Protein AF-A0A0S8BCC3-F1 (afdb_monomer)

Structure (mmCIF, N/CA/C/O backbone):
data_AF-A0A0S8BCC3-F1
#
_entry.id   AF-A0A0S8BCC3-F1
#
loop_
_atom_site.group_PDB
_atom_site.id
_atom_site.type_symbol
_atom_site.label_atom_id
_atom_site.label_alt_id
_atom_site.label_comp_id
_atom_site.label_asym_id
_atom_site.label_entity_id
_atom_site.label_seq_id
_atom_site.pdbx_PDB_ins_code
_atom_site.Cartn_x
_atom_site.Cartn_y
_atom_site.Cartn_z
_atom_site.occupancy
_atom_site.B_iso_or_equiv
_atom_site.auth_seq_id
_atom_site.auth_comp_id
_atom_site.auth_asym_id
_atom_site.auth_atom_id
_atom_site.pdbx_PDB_model_num
ATOM 1 N N . MET A 1 1 ? -23.014 17.106 35.364 1.00 46.75 1 MET A N 1
ATOM 2 C CA . MET A 1 1 ? -23.305 16.605 34.004 1.00 46.75 1 MET A CA 1
ATOM 3 C C . MET A 1 1 ? -22.479 15.352 33.802 1.00 46.75 1 MET A C 1
ATOM 5 O O . MET A 1 1 ? -21.264 15.454 33.698 1.00 46.75 1 MET A O 1
ATOM 9 N N . LEU A 1 2 ? -23.107 14.181 33.882 1.00 65.19 2 LEU A N 1
ATOM 10 C CA . LEU A 1 2 ? -22.425 12.908 33.660 1.00 65.19 2 LEU A CA 1
ATOM 11 C C . LEU A 1 2 ? -22.325 12.711 32.146 1.00 65.19 2 LEU A C 1
ATOM 13 O O . LEU A 1 2 ? -23.328 12.473 31.484 1.00 65.19 2 LEU A O 1
ATOM 17 N N . ARG A 1 3 ? -21.131 12.917 31.587 1.00 87.75 3 ARG A N 1
ATOM 18 C CA . ARG A 1 3 ? -20.846 12.558 30.197 1.00 87.75 3 ARG A CA 1
ATOM 19 C C . ARG A 1 3 ? -20.612 11.049 30.156 1.00 87.75 3 ARG A C 1
ATOM 21 O O . ARG A 1 3 ? -19.696 10.575 30.820 1.00 87.75 3 ARG A O 1
ATOM 28 N N . HIS A 1 4 ? -21.414 10.334 29.376 1.00 93.88 4 HIS A N 1
ATOM 29 C CA . HIS A 1 4 ? -21.197 8.921 29.072 1.00 93.88 4 HIS A CA 1
ATOM 30 C C . HIS A 1 4 ? -20.112 8.749 28.004 1.00 93.88 4 HIS A C 1
ATOM 32 O O . HIS A 1 4 ? -19.836 9.672 27.229 1.00 93.88 4 HIS A O 1
ATOM 38 N N . CYS A 1 5 ? -19.508 7.562 27.956 1.00 93.38 5 CYS A N 1
ATOM 39 C CA . CYS A 1 5 ? -18.602 7.195 26.876 1.00 93.38 5 CYS A CA 1
ATOM 40 C C . CYS A 1 5 ? -19.345 7.175 25.535 1.00 93.38 5 CYS A C 1
ATOM 42 O O . CYS A 1 5 ? -20.484 6.720 25.427 1.00 93.38 5 CYS A O 1
ATOM 44 N N . THR A 1 6 ? -18.675 7.658 24.500 1.00 94.75 6 THR A N 1
ATOM 45 C CA . THR A 1 6 ? -19.117 7.511 23.114 1.00 94.75 6 THR A CA 1
ATOM 46 C C . THR A 1 6 ? -18.986 6.055 22.667 1.00 94.75 6 THR A C 1
ATOM 48 O O . THR A 1 6 ? -18.207 5.281 23.227 1.00 94.75 6 THR A O 1
ATOM 51 N N . ILE A 1 7 ? -19.716 5.673 21.616 1.00 92.88 7 ILE A N 1
ATOM 52 C CA . ILE A 1 7 ? -19.647 4.308 21.076 1.00 92.88 7 ILE A CA 1
ATOM 53 C C . ILE A 1 7 ? -18.224 3.946 20.618 1.00 92.88 7 ILE A C 1
ATOM 55 O O . ILE A 1 7 ? -17.778 2.826 20.845 1.00 92.88 7 ILE A O 1
ATOM 59 N N . SER A 1 8 ? -17.486 4.904 20.048 1.00 92.06 8 SER A N 1
ATOM 60 C CA . SER A 1 8 ? -16.102 4.714 19.606 1.00 92.06 8 SER A CA 1
ATOM 61 C C . SER A 1 8 ? -15.156 4.455 20.781 1.00 92.06 8 SER A C 1
ATOM 63 O O . SER A 1 8 ? -14.322 3.560 20.706 1.00 92.06 8 SER A O 1
ATOM 65 N N . GLU A 1 9 ? -15.323 5.171 21.900 1.00 91.88 9 GLU A N 1
ATOM 66 C CA . GLU A 1 9 ? -14.547 4.933 23.128 1.00 91.88 9 GLU A CA 1
ATOM 67 C C . GLU A 1 9 ? -14.826 3.536 23.717 1.00 91.88 9 GLU A C 1
ATOM 69 O O . GLU A 1 9 ? -13.899 2.865 24.175 1.00 91.88 9 GLU A O 1
ATOM 74 N N . LEU A 1 10 ? -16.081 3.069 23.672 1.00 94.94 10 LEU A N 1
ATOM 75 C CA . LEU A 1 10 ? -16.453 1.721 24.121 1.00 94.94 10 LEU A CA 1
ATOM 76 C C . LEU A 1 10 ? -15.921 0.621 23.189 1.00 94.94 10 LEU A C 1
ATOM 78 O O . LEU A 1 10 ? -15.475 -0.419 23.671 1.00 94.94 10 LEU A O 1
ATOM 82 N N . LEU A 1 11 ? -15.926 0.847 21.871 1.00 92.88 11 LEU A N 1
ATOM 83 C CA . LEU A 1 11 ? -15.336 -0.073 20.893 1.00 92.88 11 LEU A CA 1
ATOM 84 C C . LEU A 1 11 ? -13.817 -0.181 21.069 1.00 92.88 11 LEU A C 1
ATOM 86 O O . LEU A 1 11 ? -13.304 -1.293 21.158 1.00 92.88 11 LEU A O 1
ATOM 90 N N . ALA A 1 12 ? -13.116 0.945 21.233 1.00 89.06 12 ALA A N 1
ATOM 91 C CA . ALA A 1 12 ? -11.684 0.945 21.528 1.00 89.06 12 ALA A CA 1
ATOM 92 C C . ALA A 1 12 ? -11.381 0.166 22.819 1.00 89.06 12 ALA A C 1
ATOM 94 O O . ALA A 1 12 ? -10.448 -0.632 22.865 1.00 89.06 12 ALA A O 1
ATOM 95 N N . LEU A 1 13 ? -12.194 0.338 23.870 1.00 92.88 13 LEU A N 1
ATOM 96 C CA . LEU A 1 13 ? -12.038 -0.424 25.111 1.00 92.88 13 LEU A CA 1
ATOM 97 C C . LEU A 1 13 ? -12.269 -1.931 24.910 1.00 92.88 13 LEU A C 1
ATOM 99 O O . LEU A 1 13 ? -11.480 -2.723 25.425 1.00 92.88 13 LEU A O 1
ATOM 103 N N . ARG A 1 14 ? -13.290 -2.325 24.134 1.00 92.44 14 ARG A N 1
ATOM 104 C CA . ARG A 1 14 ? -13.570 -3.727 23.774 1.00 92.44 14 ARG A CA 1
ATOM 105 C C . ARG A 1 14 ? -12.388 -4.383 23.055 1.00 92.44 14 ARG A C 1
ATOM 107 O O . ARG A 1 14 ? -12.089 -5.546 23.323 1.00 92.44 14 ARG A O 1
ATOM 114 N N . ASP A 1 15 ? -11.739 -3.629 22.171 1.00 90.00 15 ASP A N 1
ATOM 115 C CA . ASP A 1 15 ? -10.650 -4.095 21.307 1.00 90.00 15 ASP A CA 1
ATOM 116 C C . ASP A 1 15 ? -9.265 -4.008 21.987 1.00 90.00 15 ASP A C 1
ATOM 118 O O . ASP A 1 15 ? -8.255 -4.386 21.402 1.00 90.00 15 ASP A O 1
ATOM 122 N N . GLY A 1 16 ? -9.213 -3.584 23.258 1.00 89.19 16 GLY A N 1
ATOM 123 C CA . GLY A 1 16 ? -7.986 -3.511 24.062 1.00 89.19 16 GLY A CA 1
ATOM 124 C C . GLY A 1 16 ? -7.197 -2.204 23.917 1.00 89.19 16 GLY A C 1
ATOM 125 O O . GLY A 1 16 ? -6.158 -2.045 24.554 1.00 89.19 16 GLY A O 1
ATOM 126 N N . GLU A 1 17 ? -7.708 -1.250 23.144 1.00 90.62 17 GLU A N 1
ATOM 127 C CA . GLU A 1 17 ? -7.078 0.039 22.820 1.00 90.62 17 GLU A CA 1
ATOM 128 C C . GLU A 1 17 ? -7.635 1.212 23.655 1.00 90.62 17 GLU A C 1
ATOM 130 O O . GLU A 1 17 ? -7.193 2.353 23.535 1.00 90.62 17 GLU A O 1
ATOM 135 N N . GLY A 1 18 ? -8.621 0.954 24.519 1.00 86.50 18 GLY A N 1
ATOM 136 C CA . GLY A 1 18 ? -9.293 1.986 25.308 1.00 86.50 18 GLY A CA 1
ATOM 137 C C . GLY A 1 18 ? -8.397 2.648 26.360 1.00 86.50 18 GLY A C 1
ATOM 138 O O . GLY A 1 18 ? -7.608 1.993 27.049 1.00 86.50 18 GLY A O 1
ATOM 139 N N . SER A 1 19 ? -8.579 3.960 26.536 1.00 91.38 19 SER A N 1
ATOM 140 C CA . SER A 1 19 ? -7.830 4.752 27.517 1.00 91.38 19 SER A CA 1
ATOM 141 C C . SER A 1 19 ? -8.107 4.317 28.966 1.00 91.38 19 SER A C 1
ATOM 143 O O . SER A 1 19 ? -9.188 3.820 29.296 1.00 91.38 19 SER A O 1
ATOM 145 N N . ALA A 1 20 ? -7.153 4.568 29.870 1.00 92.69 20 ALA A N 1
ATOM 146 C CA . ALA A 1 20 ? -7.331 4.294 31.300 1.00 92.69 20 ALA A CA 1
ATOM 147 C C . ALA A 1 20 ? -8.510 5.077 31.912 1.00 92.69 20 ALA A C 1
ATOM 149 O O . ALA A 1 20 ? -9.211 4.552 32.774 1.00 92.69 20 ALA A O 1
ATOM 150 N N . ALA A 1 21 ? -8.764 6.300 31.433 1.00 91.00 21 ALA A N 1
ATOM 151 C CA . ALA A 1 21 ? -9.889 7.120 31.877 1.00 91.00 21 ALA A CA 1
ATOM 152 C C . ALA A 1 21 ? -11.240 6.530 31.440 1.00 91.00 21 ALA A C 1
ATOM 154 O O . ALA A 1 21 ? -12.176 6.483 32.236 1.00 91.00 21 ALA A O 1
ATOM 155 N N . THR A 1 22 ? -11.327 6.024 30.205 1.00 93.38 22 THR A N 1
ATOM 156 C CA . THR A 1 22 ? -12.516 5.320 29.696 1.00 93.38 22 THR A CA 1
ATOM 157 C C . THR A 1 22 ? -12.799 4.074 30.531 1.00 93.38 22 THR A C 1
ATOM 159 O O . THR A 1 22 ? -13.936 3.861 30.940 1.00 93.38 22 THR A O 1
ATOM 162 N N . ARG A 1 23 ? -11.762 3.286 30.844 1.00 95.00 23 ARG A N 1
ATOM 163 C CA . ARG A 1 23 ? -11.886 2.088 31.686 1.00 95.00 23 ARG A CA 1
ATOM 164 C C . ARG A 1 23 ? -12.402 2.429 33.086 1.00 95.00 23 ARG A C 1
ATOM 166 O O . ARG A 1 23 ? -13.419 1.892 33.501 1.00 95.00 23 ARG A O 1
ATOM 173 N N . ALA A 1 24 ? -11.775 3.403 33.748 1.00 94.69 24 ALA A N 1
ATOM 174 C CA . ALA A 1 24 ? -12.190 3.852 35.075 1.00 94.69 24 ALA A CA 1
ATOM 175 C C . ALA A 1 24 ? -13.628 4.401 35.100 1.00 94.69 24 ALA A C 1
ATOM 177 O O . ALA A 1 24 ? -14.339 4.215 36.084 1.00 94.69 24 ALA A O 1
ATOM 178 N N . HIS A 1 25 ? -14.070 5.068 34.027 1.00 95.38 25 HIS A N 1
ATOM 179 C CA . HIS A 1 25 ? -15.452 5.529 33.911 1.00 95.38 25 HIS A CA 1
ATOM 180 C C . HIS A 1 25 ? -16.436 4.365 33.768 1.00 95.38 25 HIS A C 1
ATOM 182 O O . HIS A 1 25 ? -17.459 4.353 34.447 1.00 95.38 25 HIS A O 1
ATOM 188 N N . VAL A 1 26 ? -16.137 3.387 32.906 1.00 95.88 26 VAL A N 1
ATOM 189 C CA . VAL A 1 26 ? -16.981 2.195 32.716 1.00 95.88 26 VAL A CA 1
ATOM 190 C C . VAL A 1 26 ? -17.131 1.415 34.023 1.00 95.88 26 VAL A C 1
ATOM 192 O O . VAL A 1 26 ? -18.244 1.013 34.350 1.00 95.88 26 VAL A O 1
ATOM 195 N N . ASP A 1 27 ? -16.064 1.306 34.818 1.00 95.44 27 ASP A N 1
ATOM 196 C CA . ASP A 1 27 ? -16.099 0.650 36.133 1.00 95.44 27 ASP A CA 1
ATOM 197 C C . ASP A 1 27 ? -17.026 1.361 37.141 1.00 95.44 27 ASP A C 1
ATOM 199 O O . ASP A 1 27 ? -17.493 0.752 38.103 1.00 95.44 27 ASP A O 1
ATOM 203 N N . GLN A 1 28 ? -17.309 2.652 36.932 1.00 95.44 28 GLN A N 1
ATOM 204 C CA . GLN A 1 28 ? -18.116 3.491 37.828 1.00 95.44 28 GLN A CA 1
ATOM 205 C C . GLN A 1 28 ? -19.510 3.826 37.267 1.00 95.44 28 GLN A C 1
ATOM 207 O O . GLN A 1 28 ? -20.368 4.308 38.008 1.00 95.44 28 GLN A O 1
ATOM 212 N N . CYS A 1 29 ? -19.760 3.591 35.975 1.00 96.62 29 CYS A N 1
ATOM 213 C CA . CYS A 1 29 ? -21.000 3.954 35.294 1.00 96.62 29 CYS A CA 1
ATOM 214 C C . CYS A 1 29 ? -21.737 2.715 34.769 1.00 96.62 29 CYS A C 1
ATOM 216 O O . CYS A 1 29 ? -21.373 2.142 33.741 1.00 96.62 29 CYS A O 1
ATOM 218 N N . ALA A 1 30 ? -22.847 2.363 35.426 1.00 96.06 30 ALA A N 1
ATOM 219 C CA . ALA A 1 30 ? -23.665 1.203 35.067 1.00 96.06 30 ALA A CA 1
ATOM 220 C C . ALA A 1 30 ? -24.199 1.245 33.622 1.00 96.06 30 ALA A C 1
ATOM 222 O O . ALA A 1 30 ? -24.289 0.208 32.969 1.00 96.06 30 ALA A O 1
ATOM 223 N N . GLU A 1 31 ? -24.521 2.430 33.094 1.00 95.75 31 GLU A N 1
ATOM 224 C CA . GLU A 1 31 ? -25.012 2.571 31.716 1.00 95.75 31 GLU A CA 1
ATOM 225 C C . GLU A 1 31 ? -23.925 2.273 30.678 1.00 95.75 31 GLU A C 1
ATOM 227 O O . GLU A 1 31 ? -24.176 1.553 29.710 1.00 95.75 31 GLU A O 1
ATOM 232 N N . CYS A 1 32 ? -22.704 2.773 30.896 1.00 96.50 32 CYS A N 1
ATOM 233 C CA . CYS A 1 32 ? -21.576 2.513 29.998 1.00 96.50 32 CYS A CA 1
ATOM 234 C C . CYS A 1 32 ? -21.121 1.050 30.079 1.00 96.50 32 CYS A C 1
ATOM 236 O O . CYS A 1 32 ? -20.827 0.451 29.046 1.00 96.50 32 CYS A O 1
ATOM 238 N N . ALA A 1 33 ? -21.131 0.454 31.276 1.00 96.50 33 ALA A N 1
ATOM 239 C CA . ALA A 1 33 ? -20.875 -0.973 31.457 1.00 96.50 33 ALA A CA 1
ATOM 240 C C . ALA A 1 33 ? -21.911 -1.840 30.723 1.00 96.50 33 ALA A C 1
ATOM 242 O O . ALA A 1 33 ? -21.544 -2.786 30.027 1.00 96.50 33 ALA A O 1
ATOM 243 N N . ALA A 1 34 ? -23.197 -1.485 30.806 1.00 97.31 34 ALA A N 1
ATOM 244 C CA . ALA A 1 34 ? -24.256 -2.198 30.098 1.00 97.31 34 ALA A CA 1
ATOM 245 C C . ALA A 1 34 ? -24.132 -2.077 28.569 1.00 97.31 34 ALA A C 1
ATOM 247 O O . ALA A 1 34 ? -24.394 -3.047 27.859 1.00 97.31 34 ALA A O 1
ATOM 248 N N . GLU A 1 35 ? -23.731 -0.915 28.042 1.00 97.50 35 GLU A N 1
ATOM 249 C CA . GLU A 1 35 ? -23.489 -0.759 26.602 1.00 97.50 35 GLU A CA 1
ATOM 250 C C . GLU A 1 35 ? -22.267 -1.564 26.137 1.00 97.50 35 GLU A C 1
ATOM 252 O O . GLU A 1 35 ? -22.336 -2.229 25.104 1.00 97.50 35 GLU A O 1
ATOM 257 N N . LEU A 1 36 ? -21.181 -1.584 26.917 1.00 97.19 36 LEU A N 1
ATOM 258 C CA . LEU A 1 36 ? -20.010 -2.411 26.614 1.00 97.19 36 LEU A CA 1
ATOM 259 C C . LEU A 1 36 ? -20.363 -3.906 26.588 1.00 97.19 36 LEU A C 1
ATOM 261 O O . LEU A 1 36 ? -19.984 -4.619 25.658 1.00 97.19 36 LEU A O 1
ATOM 265 N N . GLU A 1 37 ? -21.153 -4.372 27.554 1.00 97.50 37 GLU A N 1
ATOM 266 C CA . GLU A 1 37 ? -21.643 -5.752 27.591 1.00 97.50 37 GLU A CA 1
ATOM 267 C C . GLU A 1 37 ? -22.526 -6.075 26.374 1.00 97.50 37 GLU A C 1
ATOM 269 O O . GLU A 1 37 ? -22.351 -7.113 25.732 1.00 97.50 37 GLU A O 1
ATOM 274 N N . ARG A 1 38 ? -23.409 -5.151 25.956 1.00 96.31 38 ARG A N 1
ATOM 275 C CA . ARG A 1 38 ? -24.181 -5.300 24.708 1.00 96.31 38 ARG A CA 1
ATOM 276 C C . ARG A 1 38 ? -23.274 -5.473 23.483 1.00 96.31 38 ARG A C 1
ATOM 278 O O . ARG A 1 38 ? -23.596 -6.267 22.594 1.00 96.31 38 ARG A O 1
ATOM 285 N N . LEU A 1 39 ? -22.143 -4.765 23.414 1.00 96.00 39 LEU A N 1
ATOM 286 C CA . LEU A 1 39 ? -21.164 -4.921 22.330 1.00 96.00 39 LEU A CA 1
ATOM 287 C C . LEU A 1 39 ? -20.474 -6.294 22.366 1.00 96.00 39 LEU A C 1
ATOM 289 O O . LEU A 1 39 ? -20.306 -6.918 21.308 1.00 96.00 39 LEU A O 1
ATOM 293 N N . TYR A 1 40 ? -20.115 -6.793 23.553 1.00 95.44 40 TYR A N 1
ATOM 294 C CA . TYR A 1 40 ? -19.567 -8.143 23.709 1.00 95.44 40 TYR A CA 1
ATOM 295 C C . TYR A 1 40 ? -20.574 -9.216 23.288 1.00 95.44 40 TYR A C 1
ATOM 297 O O . TYR A 1 40 ? -20.222 -10.096 22.501 1.00 95.44 40 TYR A O 1
ATOM 305 N N . GLN A 1 41 ? -21.838 -9.100 23.700 1.00 96.38 41 GLN A N 1
ATOM 306 C CA . GLN A 1 41 ? -22.901 -10.042 23.334 1.00 96.38 41 GLN A CA 1
ATOM 307 C C . GLN A 1 41 ? -23.172 -10.074 21.829 1.00 96.38 41 GLN A C 1
ATOM 309 O O . GLN A 1 41 ? -23.280 -11.153 21.249 1.00 96.38 41 GLN A O 1
ATOM 314 N N . ARG A 1 42 ? -23.216 -8.913 21.159 1.00 95.56 42 ARG A N 1
ATOM 315 C CA . ARG A 1 42 ? -23.332 -8.855 19.688 1.00 95.56 42 ARG A CA 1
ATOM 316 C C . ARG A 1 42 ? -22.165 -9.566 19.010 1.00 95.56 42 ARG A C 1
ATOM 318 O O . ARG A 1 42 ? -22.373 -10.352 18.091 1.00 95.56 42 ARG A O 1
ATOM 325 N N . THR A 1 43 ? -20.947 -9.324 19.487 1.00 93.31 43 THR A N 1
ATOM 326 C CA . THR A 1 43 ? -19.740 -9.965 18.949 1.00 93.31 43 THR A CA 1
ATOM 327 C C . THR A 1 43 ? -19.772 -11.478 19.175 1.00 93.31 43 THR A C 1
ATOM 329 O O . THR A 1 43 ? -19.442 -12.240 18.268 1.00 93.31 43 THR A O 1
ATOM 332 N N . ALA A 1 44 ? -20.210 -11.928 20.352 1.00 93.19 44 ALA A N 1
ATOM 333 C CA . ALA A 1 44 ? -20.396 -13.341 20.660 1.00 93.19 44 ALA A CA 1
ATOM 334 C C . ALA A 1 44 ? -21.460 -13.979 19.754 1.00 93.19 44 ALA A C 1
ATOM 336 O O . ALA A 1 44 ? -21.215 -15.049 19.207 1.00 93.19 44 ALA A O 1
ATOM 337 N N . GLY A 1 45 ? -22.585 -13.297 19.516 1.00 94.81 45 GLY A N 1
ATOM 338 C CA . GLY A 1 45 ? -23.625 -13.740 18.587 1.00 94.81 45 GLY A CA 1
ATOM 339 C C . GLY A 1 45 ? -23.112 -13.892 17.155 1.00 94.81 45 GLY A C 1
ATOM 340 O O . GLY A 1 45 ? -23.374 -14.907 16.520 1.00 94.81 45 GLY A O 1
ATOM 341 N N . LEU A 1 46 ? -22.310 -12.934 16.674 1.00 91.81 46 LEU A N 1
ATOM 342 C CA . LEU A 1 46 ? -21.661 -13.023 15.361 1.00 91.81 46 LEU A CA 1
ATOM 343 C C . LEU A 1 46 ? -20.657 -14.180 15.286 1.00 91.81 46 LEU A C 1
ATOM 345 O O . LEU A 1 46 ? -20.622 -14.892 14.288 1.00 91.81 46 LEU A O 1
ATOM 349 N N . LYS A 1 47 ? -19.863 -14.402 16.340 1.00 88.44 47 LYS A N 1
ATOM 350 C CA . LYS A 1 47 ? -18.912 -15.526 16.415 1.00 88.44 47 LYS A CA 1
ATOM 351 C C . LYS A 1 47 ? -19.603 -16.886 16.533 1.00 88.44 47 LYS A C 1
ATOM 353 O O . LYS A 1 47 ? -19.032 -17.886 16.113 1.00 88.44 47 LYS A O 1
ATOM 358 N N . ALA A 1 48 ? -20.800 -16.919 17.111 1.00 92.44 48 ALA A N 1
ATOM 359 C CA . ALA A 1 48 ? -21.614 -18.118 17.260 1.00 92.44 48 ALA A CA 1
ATOM 360 C C . ALA A 1 48 ? -22.416 -18.465 15.996 1.00 92.44 48 ALA A C 1
ATOM 362 O O . ALA A 1 48 ? -23.033 -19.531 15.949 1.00 92.44 48 ALA A O 1
ATOM 363 N N . LEU A 1 49 ? -22.422 -17.596 14.976 1.00 92.25 49 LEU A N 1
ATOM 364 C CA . LEU A 1 49 ? -23.006 -17.935 13.683 1.00 92.25 49 LEU A CA 1
ATOM 365 C C . LEU A 1 49 ? -22.357 -19.210 13.145 1.00 92.25 49 LEU A C 1
ATOM 367 O O . LEU A 1 49 ? -21.148 -19.416 13.269 1.00 92.25 49 LEU A O 1
ATOM 371 N N . ALA A 1 50 ? -23.176 -20.064 12.532 1.00 87.31 50 ALA A N 1
ATOM 372 C CA . ALA A 1 50 ? -22.688 -21.283 11.912 1.00 87.31 50 ALA A CA 1
ATOM 373 C C . ALA A 1 50 ? -21.571 -20.934 10.925 1.00 87.31 50 ALA A C 1
ATOM 375 O O . ALA A 1 50 ? -21.757 -20.107 10.028 1.00 87.31 50 ALA A O 1
ATOM 376 N N . SER A 1 51 ? -20.409 -21.569 11.084 1.00 79.12 51 SER A N 1
ATOM 377 C CA . SER A 1 51 ? -19.328 -21.413 10.123 1.00 79.12 51 SER A CA 1
ATOM 378 C C . SER A 1 51 ? -19.835 -21.882 8.762 1.00 79.12 51 SER A C 1
ATOM 380 O O . SER A 1 51 ? -20.122 -23.069 8.577 1.00 79.12 51 SER A O 1
ATOM 382 N N . LEU A 1 52 ? -19.943 -20.962 7.807 1.00 77.00 52 LEU A N 1
ATOM 383 C CA . LEU A 1 52 ? -20.121 -21.318 6.409 1.00 77.00 52 LEU A CA 1
ATOM 384 C C . LEU A 1 52 ? -18.845 -22.039 5.992 1.00 77.00 52 LEU A C 1
ATOM 386 O O . LEU A 1 52 ? -17.813 -21.409 5.782 1.00 77.00 52 LEU A O 1
ATOM 390 N N . ASN A 1 53 ? -18.896 -23.367 5.959 1.00 72.00 53 ASN A N 1
ATOM 391 C CA . ASN A 1 53 ? -17.785 -24.169 5.485 1.00 72.00 53 ASN A CA 1
ATOM 392 C C . ASN A 1 53 ? -17.957 -24.286 3.968 1.00 72.00 53 ASN A C 1
ATOM 394 O O . ASN A 1 53 ? -18.842 -25.029 3.524 1.00 72.00 53 ASN A O 1
ATOM 398 N N . PRO A 1 54 ? -17.216 -23.508 3.159 1.00 71.81 54 PRO A N 1
ATOM 399 C CA . PRO A 1 54 ? -17.333 -23.626 1.721 1.00 71.81 54 PRO A CA 1
ATOM 400 C C . PRO A 1 54 ? -16.969 -25.063 1.318 1.00 71.81 54 PRO A C 1
ATOM 402 O O . PRO A 1 54 ? -16.059 -25.659 1.905 1.00 71.81 54 PRO A O 1
ATOM 405 N N . PRO A 1 55 ? -17.657 -25.642 0.325 1.00 79.31 55 PRO A N 1
ATOM 406 C CA . PRO A 1 55 ? -17.283 -26.942 -0.209 1.00 79.31 55 PRO A CA 1
ATOM 407 C C . PRO A 1 55 ? -15.796 -26.940 -0.611 1.00 79.31 55 PRO A C 1
ATOM 409 O O . PRO A 1 55 ? -15.325 -26.015 -1.281 1.00 79.31 55 PRO A O 1
ATOM 412 N N . ARG A 1 56 ? -15.031 -27.947 -0.159 1.00 72.12 56 ARG A N 1
ATOM 413 C CA . ARG A 1 56 ? -13.559 -28.008 -0.327 1.00 72.12 56 ARG A CA 1
ATOM 414 C C . ARG A 1 56 ? -13.116 -28.030 -1.799 1.00 72.12 56 ARG A C 1
ATOM 416 O O . ARG A 1 56 ? -11.968 -27.723 -2.104 1.00 72.12 56 ARG A O 1
ATOM 423 N N . ASP A 1 57 ? -14.029 -28.371 -2.699 1.00 79.75 57 ASP A N 1
ATOM 424 C CA . ASP A 1 57 ? -13.885 -28.451 -4.153 1.00 79.75 57 ASP A CA 1
ATOM 425 C C . ASP A 1 57 ? -14.125 -27.114 -4.881 1.00 79.75 57 ASP A C 1
ATOM 427 O O . ASP A 1 57 ? -13.945 -27.037 -6.096 1.00 79.75 57 ASP A O 1
ATOM 431 N N . ARG A 1 58 ? -14.474 -26.032 -4.171 1.00 80.62 58 ARG A N 1
ATOM 432 C CA . ARG A 1 58 ? -14.636 -24.696 -4.778 1.00 80.62 58 ARG A CA 1
ATOM 433 C C . ARG A 1 58 ? -13.323 -23.947 -4.977 1.00 80.62 58 ARG A C 1
ATOM 435 O O . ARG A 1 58 ? -13.267 -23.056 -5.821 1.00 80.62 58 ARG A O 1
ATOM 442 N N . TRP A 1 59 ? -12.260 -24.313 -4.258 1.00 82.50 59 TRP A N 1
ATOM 443 C CA . TRP A 1 59 ? -10.947 -23.679 -4.416 1.00 82.50 59 TRP A CA 1
ATOM 444 C C . TRP A 1 59 ? -10.369 -23.810 -5.838 1.00 82.50 59 TRP A C 1
ATOM 446 O O . TRP A 1 59 ? -9.903 -22.804 -6.371 1.00 82.50 59 TRP A O 1
ATOM 456 N N . PRO A 1 60 ? -10.459 -24.976 -6.513 1.00 84.69 60 PRO A N 1
ATOM 457 C CA . PRO A 1 60 ? -10.137 -25.090 -7.933 1.00 84.69 60 PRO A CA 1
ATOM 458 C C . PRO A 1 60 ? -10.866 -24.083 -8.828 1.00 84.69 60 PRO A C 1
ATOM 460 O O . PRO A 1 60 ? -10.216 -23.486 -9.677 1.00 84.69 60 PRO A O 1
ATOM 463 N N . ALA A 1 61 ? -12.166 -23.848 -8.615 1.00 84.62 61 ALA A N 1
ATOM 464 C CA . ALA A 1 61 ? -12.949 -22.906 -9.419 1.00 84.62 61 ALA A CA 1
ATOM 465 C C . ALA A 1 61 ? -12.530 -21.446 -9.180 1.00 84.62 61 ALA A C 1
ATOM 467 O O . ALA A 1 61 ? -12.439 -20.667 -10.123 1.00 84.62 61 ALA A O 1
ATOM 468 N N . VAL A 1 62 ? -12.218 -21.080 -7.931 1.00 83.25 62 VAL A N 1
ATOM 469 C CA . VAL A 1 62 ? -11.662 -19.755 -7.603 1.00 83.25 62 VAL A CA 1
ATOM 470 C C . VAL A 1 62 ? -10.287 -19.581 -8.241 1.00 83.25 62 VAL A C 1
ATOM 472 O O . VAL A 1 62 ? -10.024 -18.560 -8.870 1.00 83.25 62 VAL A O 1
ATOM 475 N N . ARG A 1 63 ? -9.418 -20.592 -8.136 1.00 83.81 63 ARG A N 1
ATOM 476 C CA . ARG A 1 63 ? -8.104 -20.581 -8.785 1.00 83.81 63 ARG A CA 1
ATOM 477 C C . ARG A 1 63 ? -8.241 -20.444 -10.298 1.00 83.81 63 ARG A C 1
ATOM 479 O O . ARG A 1 63 ? -7.535 -19.637 -10.884 1.00 83.81 63 ARG A O 1
ATOM 486 N N . GLU A 1 64 ? -9.151 -21.187 -10.916 1.00 87.31 64 GLU A N 1
ATOM 487 C CA . GLU A 1 64 ? -9.393 -21.117 -12.355 1.00 87.31 64 GLU A CA 1
ATOM 488 C C . GLU A 1 64 ? -9.930 -19.746 -12.779 1.00 87.31 64 GLU A C 1
ATOM 490 O O . GLU A 1 64 ? -9.479 -19.218 -13.793 1.00 87.31 64 GLU A O 1
ATOM 495 N N . ALA A 1 65 ? -10.821 -19.136 -11.992 1.00 84.38 65 ALA A N 1
ATOM 496 C CA . ALA A 1 65 ? -11.303 -17.777 -12.230 1.00 84.38 65 ALA A CA 1
ATOM 497 C C . ALA A 1 65 ? -10.160 -16.748 -12.150 1.00 84.38 65 ALA A C 1
ATOM 499 O O . ALA A 1 65 ? -9.970 -15.969 -13.082 1.00 84.38 65 ALA A O 1
ATOM 500 N N . LEU A 1 66 ? -9.329 -16.817 -11.106 1.00 82.50 66 LEU A N 1
ATOM 501 C CA . LEU A 1 66 ? -8.157 -15.947 -10.946 1.00 82.50 66 LEU A CA 1
ATOM 502 C C . LEU A 1 66 ? -7.111 -16.176 -12.050 1.00 82.50 66 LEU A C 1
ATOM 504 O O . LEU A 1 66 ? -6.500 -15.237 -12.557 1.00 82.50 66 LEU A O 1
ATOM 508 N N . GLU A 1 67 ? -6.890 -17.424 -12.462 1.00 86.25 67 GLU A N 1
ATOM 509 C CA . GLU A 1 67 ? -6.005 -17.759 -13.579 1.00 86.25 67 GLU A CA 1
ATOM 510 C C . GLU A 1 67 ? -6.587 -17.314 -14.924 1.00 86.25 67 GLU A C 1
ATOM 512 O O . GLU A 1 67 ? -5.835 -16.914 -15.811 1.00 86.25 67 GLU A O 1
ATOM 517 N N . ALA A 1 68 ? -7.906 -17.370 -15.111 1.00 81.06 68 ALA A N 1
ATOM 518 C CA . ALA A 1 68 ? -8.581 -16.849 -16.294 1.00 81.06 68 ALA A CA 1
ATOM 519 C C . ALA A 1 68 ? -8.456 -15.322 -16.377 1.00 81.06 68 ALA A C 1
ATOM 521 O O . ALA A 1 68 ? -8.115 -14.819 -17.446 1.00 81.06 68 ALA A O 1
ATOM 522 N N . GLU A 1 69 ? -8.618 -14.605 -15.264 1.00 75.19 69 GLU A N 1
ATOM 523 C CA . GLU A 1 69 ? -8.361 -13.162 -15.171 1.00 75.19 69 GLU A CA 1
ATOM 524 C C . GLU A 1 69 ? -6.891 -12.824 -15.431 1.00 75.19 69 GLU A C 1
ATOM 526 O O . GLU A 1 69 ? -6.577 -11.949 -16.234 1.00 75.19 69 GLU A O 1
ATOM 531 N N . ARG A 1 70 ? -5.947 -13.566 -14.844 1.00 75.62 70 ARG A N 1
ATOM 532 C CA . ARG A 1 70 ? -4.517 -13.372 -15.130 1.00 75.62 70 ARG A CA 1
ATOM 533 C C . ARG A 1 70 ? -4.176 -13.675 -16.583 1.00 75.62 70 ARG A C 1
ATOM 535 O O . ARG A 1 70 ? -3.359 -12.966 -17.169 1.00 75.62 70 ARG A O 1
ATOM 542 N N . ARG A 1 71 ? -4.777 -14.711 -17.182 1.00 74.12 71 ARG A N 1
ATOM 543 C CA . ARG A 1 71 ? -4.619 -15.033 -18.609 1.00 74.12 71 ARG A CA 1
ATOM 544 C C . ARG A 1 71 ? -5.207 -13.928 -19.475 1.00 74.12 71 ARG A C 1
ATOM 546 O O . ARG A 1 71 ? -4.514 -13.486 -20.381 1.00 74.12 71 ARG A O 1
ATOM 553 N N . SER A 1 72 ? -6.410 -13.437 -19.193 1.00 67.06 72 SER A N 1
ATOM 554 C CA . SER A 1 72 ? -7.025 -12.349 -19.961 1.00 67.06 72 SER A CA 1
ATOM 555 C C . SER A 1 72 ? -6.231 -11.047 -19.824 1.00 67.06 72 SER A C 1
ATOM 557 O O . SER A 1 72 ? -5.956 -10.407 -20.835 1.00 67.06 72 SER A O 1
ATOM 559 N N . ALA A 1 73 ? -5.740 -10.722 -18.624 1.00 63.75 73 ALA A N 1
ATOM 560 C CA . ALA A 1 73 ? -4.848 -9.595 -18.367 1.00 63.75 73 ALA A CA 1
ATOM 561 C C . ALA A 1 73 ? -3.471 -9.771 -19.024 1.00 63.75 73 ALA A C 1
ATOM 563 O O . ALA A 1 73 ? -2.843 -8.809 -19.453 1.00 63.75 73 ALA A O 1
ATOM 564 N N . ARG A 1 74 ? -2.949 -11.000 -19.111 1.00 64.44 74 ARG A N 1
ATOM 565 C CA . ARG A 1 74 ? -1.713 -11.296 -19.851 1.00 64.44 74 ARG A CA 1
ATOM 566 C C . ARG A 1 74 ? -1.937 -11.144 -21.352 1.00 64.44 74 ARG A C 1
ATOM 568 O O . ARG A 1 74 ? -1.079 -10.595 -22.027 1.00 64.44 74 ARG A O 1
ATOM 575 N N . TRP A 1 75 ? -3.081 -11.582 -21.868 1.00 59.44 75 TRP A N 1
ATOM 576 C CA . TRP A 1 75 ? -3.448 -11.432 -23.275 1.00 59.44 75 TRP A CA 1
ATOM 577 C C . TRP A 1 75 ? -3.744 -9.976 -23.645 1.00 59.44 75 TRP A C 1
ATOM 579 O O . TRP A 1 75 ? -3.330 -9.540 -24.715 1.00 59.44 75 TRP A O 1
ATOM 589 N N . SER A 1 76 ? -4.381 -9.190 -22.774 1.00 59.62 76 SER A N 1
ATOM 590 C CA . SER A 1 76 ? -4.537 -7.747 -22.977 1.00 59.62 76 SER A CA 1
ATOM 591 C C . SER A 1 76 ? -3.178 -7.043 -22.934 1.00 59.62 76 SER A C 1
ATOM 593 O O . SER A 1 76 ? -2.882 -6.269 -23.839 1.00 59.62 76 SER A O 1
ATOM 595 N N . ARG A 1 77 ? -2.295 -7.391 -21.987 1.00 55.44 77 ARG A N 1
ATOM 596 C CA . ARG A 1 77 ? -0.910 -6.888 -21.938 1.00 55.44 77 ARG A CA 1
ATOM 597 C C . ARG A 1 77 ? -0.083 -7.276 -23.164 1.00 55.44 77 ARG A C 1
ATOM 599 O O . ARG A 1 77 ? 0.646 -6.436 -23.670 1.00 55.44 77 ARG A O 1
ATOM 606 N N . VAL A 1 78 ? -0.219 -8.495 -23.694 1.00 59.28 78 VAL A N 1
ATOM 607 C CA . VAL A 1 78 ? 0.431 -8.906 -24.956 1.00 59.28 78 VAL A CA 1
ATOM 608 C C . VAL A 1 78 ? -0.142 -8.137 -26.149 1.00 59.28 78 VAL A C 1
ATOM 610 O O . VAL A 1 78 ? 0.615 -7.748 -27.031 1.00 59.28 78 VAL A O 1
ATOM 613 N N . ARG A 1 79 ? -1.451 -7.857 -26.173 1.00 52.12 79 ARG A N 1
ATOM 614 C CA . ARG A 1 79 ? -2.074 -7.019 -27.214 1.00 52.12 79 ARG A CA 1
ATOM 615 C C . ARG A 1 79 ? -1.553 -5.579 -27.184 1.00 52.12 79 ARG A C 1
ATOM 617 O O . ARG A 1 79 ? -1.278 -5.027 -28.244 1.00 52.12 79 ARG A O 1
ATOM 624 N N . TRP A 1 80 ? -1.358 -4.999 -25.999 1.00 46.91 80 TRP A N 1
ATOM 625 C CA . TRP A 1 80 ? -0.737 -3.678 -25.842 1.00 46.91 80 TRP A CA 1
ATOM 626 C C . TRP A 1 80 ? 0.771 -3.695 -26.144 1.00 46.91 80 TRP A C 1
ATOM 628 O O . TRP A 1 80 ? 1.264 -2.814 -26.842 1.00 46.91 80 TRP A O 1
ATOM 638 N N . ALA A 1 81 ? 1.499 -4.738 -25.736 1.00 50.16 81 ALA A N 1
ATOM 639 C CA . ALA A 1 81 ? 2.911 -4.918 -26.082 1.00 50.16 81 ALA A CA 1
ATOM 640 C C . ALA A 1 81 ? 3.128 -5.142 -27.591 1.00 50.16 81 ALA A C 1
ATOM 642 O O . ALA A 1 81 ? 4.141 -4.713 -28.134 1.00 50.16 81 ALA A O 1
ATOM 643 N N . GLY A 1 82 ? 2.174 -5.766 -28.289 1.00 46.88 82 GLY A N 1
ATOM 644 C CA . GLY A 1 82 ? 2.181 -5.893 -29.748 1.00 46.88 82 GLY A CA 1
ATOM 645 C C 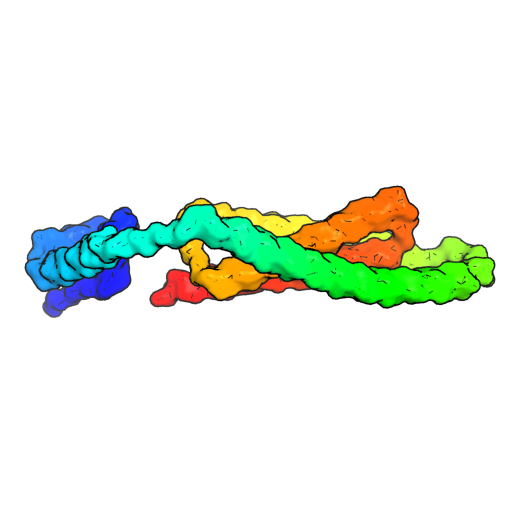. GLY A 1 82 ? 2.019 -4.551 -30.469 1.00 46.88 82 GLY A C 1
ATOM 646 O O . GLY A 1 82 ? 2.654 -4.339 -31.499 1.00 46.88 82 GLY A O 1
ATOM 647 N N . LEU A 1 83 ? 1.242 -3.618 -29.904 1.00 48.75 83 LEU A N 1
ATOM 648 C CA . LEU A 1 83 ? 1.153 -2.238 -30.400 1.00 48.75 83 LEU A CA 1
ATOM 649 C C . LEU A 1 83 ? 2.465 -1.465 -30.174 1.00 48.75 83 LEU A C 1
ATOM 651 O O . LEU A 1 83 ? 2.917 -0.769 -31.080 1.00 48.75 83 LEU A O 1
ATOM 655 N N . ALA A 1 84 ? 3.126 -1.651 -29.026 1.00 46.91 84 ALA A N 1
ATOM 656 C CA . ALA A 1 84 ? 4.446 -1.068 -28.764 1.00 46.91 84 ALA A CA 1
ATOM 657 C C . ALA A 1 84 ? 5.548 -1.665 -29.670 1.00 46.91 84 ALA A C 1
ATOM 659 O O . ALA A 1 84 ? 6.382 -0.935 -30.201 1.00 46.91 84 ALA A O 1
ATOM 660 N N . ALA A 1 85 ? 5.522 -2.976 -29.933 1.00 44.88 85 ALA A N 1
ATOM 661 C CA . ALA A 1 85 ? 6.475 -3.635 -30.830 1.00 44.88 85 ALA A CA 1
ATOM 662 C C . ALA A 1 85 ? 6.327 -3.190 -32.300 1.00 44.88 85 ALA A C 1
ATOM 664 O O . ALA A 1 85 ? 7.324 -3.092 -33.016 1.00 44.88 85 ALA A O 1
ATOM 665 N N . ALA A 1 86 ? 5.109 -2.868 -32.750 1.00 41.97 86 ALA A N 1
ATOM 666 C CA . ALA A 1 86 ? 4.889 -2.294 -34.078 1.00 41.97 86 ALA A CA 1
ATOM 667 C C . ALA A 1 86 ? 5.470 -0.871 -34.199 1.00 41.97 86 ALA A C 1
ATOM 669 O O . ALA A 1 86 ? 6.047 -0.541 -35.234 1.00 41.97 86 ALA A O 1
ATOM 670 N N . ALA A 1 87 ? 5.399 -0.057 -33.138 1.00 44.75 87 ALA A N 1
ATOM 671 C CA . ALA A 1 87 ? 6.050 1.256 -33.105 1.00 44.75 87 ALA A CA 1
ATOM 672 C C . ALA A 1 87 ? 7.587 1.141 -33.158 1.00 44.75 87 ALA A C 1
ATOM 674 O O . ALA A 1 87 ? 8.240 1.899 -33.874 1.00 44.75 87 ALA A O 1
ATOM 675 N N . VAL A 1 88 ? 8.161 0.134 -32.491 1.00 47.94 88 VAL A N 1
ATOM 676 C CA . VAL A 1 88 ? 9.607 -0.142 -32.525 1.00 47.94 88 VAL A CA 1
ATOM 677 C C . VAL A 1 88 ? 10.071 -0.608 -33.910 1.00 47.94 88 VAL A C 1
ATOM 679 O O . VAL A 1 88 ? 11.108 -0.152 -34.380 1.00 47.94 88 VAL A O 1
ATOM 682 N N . LEU A 1 89 ? 9.315 -1.453 -34.621 1.00 45.50 89 LEU A N 1
ATOM 683 C CA . LEU A 1 89 ? 9.710 -1.903 -35.966 1.00 45.50 89 LEU A CA 1
ATOM 684 C C . LEU A 1 89 ? 9.600 -0.802 -37.034 1.00 45.50 89 LEU A C 1
ATOM 686 O O . LEU A 1 89 ? 10.462 -0.727 -37.910 1.00 45.50 89 LEU A O 1
ATOM 690 N N . VAL A 1 90 ? 8.602 0.086 -36.944 1.00 47.66 90 VAL A N 1
ATOM 691 C CA . VAL A 1 90 ? 8.541 1.286 -37.802 1.00 47.66 90 VAL A CA 1
ATOM 692 C C . VAL A 1 90 ? 9.694 2.246 -37.474 1.00 47.66 90 VAL A C 1
ATOM 694 O O . VAL A 1 90 ? 10.301 2.804 -38.387 1.00 47.66 90 VAL A O 1
ATOM 697 N N . GLY A 1 91 ? 10.068 2.369 -36.195 1.00 44.59 91 GLY A N 1
ATOM 698 C CA . GLY A 1 91 ? 11.238 3.136 -35.761 1.00 44.59 91 GLY A CA 1
ATOM 699 C C . GLY A 1 91 ? 12.568 2.570 -36.275 1.00 44.59 91 GLY A C 1
ATOM 700 O O . GLY A 1 91 ? 13.385 3.318 -36.798 1.00 44.59 91 GLY A O 1
ATOM 701 N N . ILE A 1 92 ? 12.777 1.251 -36.212 1.00 49.38 92 ILE A N 1
ATOM 702 C CA . ILE A 1 92 ? 14.038 0.604 -36.624 1.00 49.38 92 ILE A CA 1
ATOM 703 C C . ILE A 1 92 ? 14.288 0.731 -38.135 1.00 49.38 92 ILE A C 1
ATOM 705 O O . ILE A 1 92 ? 15.433 0.925 -38.542 1.00 49.38 92 ILE A O 1
ATOM 709 N N . VAL A 1 93 ? 13.248 0.666 -38.974 1.00 50.56 93 VAL A N 1
ATOM 710 C CA . VAL A 1 93 ? 13.407 0.846 -40.432 1.00 50.56 93 VAL A CA 1
ATOM 711 C C . VAL A 1 93 ? 13.597 2.325 -40.804 1.00 50.56 93 VAL A C 1
ATOM 713 O O . VAL A 1 93 ? 14.319 2.619 -41.752 1.00 50.56 93 VAL A O 1
ATOM 716 N N . GLY A 1 94 ? 13.027 3.262 -40.038 1.00 46.38 94 GLY A N 1
ATOM 717 C CA . GLY A 1 94 ? 13.256 4.701 -40.224 1.00 46.38 94 GLY A CA 1
ATOM 718 C C . GLY A 1 94 ? 14.619 5.204 -39.720 1.00 46.38 94 GLY A C 1
ATOM 719 O O . GLY A 1 94 ? 15.143 6.177 -40.257 1.00 46.38 94 GLY A O 1
ATOM 720 N N . LEU A 1 95 ? 15.215 4.543 -38.718 1.00 46.72 95 LEU A N 1
ATOM 721 C CA . LEU A 1 95 ? 16.396 5.035 -37.990 1.00 46.72 95 LEU A CA 1
ATOM 722 C C . LEU A 1 95 ? 17.747 4.536 -38.535 1.00 46.72 95 LEU A C 1
ATOM 724 O O . LEU A 1 95 ? 18.790 5.027 -38.116 1.00 46.72 95 LEU A O 1
ATOM 728 N N . GLN A 1 96 ? 17.780 3.631 -39.519 1.00 46.91 96 GLN A N 1
ATOM 729 C CA . GLN A 1 96 ? 19.049 3.244 -40.168 1.00 46.91 96 GLN A CA 1
ATOM 730 C C . GLN A 1 96 ? 19.634 4.329 -41.099 1.00 46.91 96 GLN A C 1
ATOM 732 O O . GLN A 1 96 ? 20.637 4.092 -41.768 1.00 46.91 96 GLN A O 1
ATOM 737 N N . ALA A 1 97 ? 19.034 5.524 -41.141 1.00 46.59 97 ALA A N 1
ATOM 738 C CA . ALA A 1 97 ? 19.415 6.601 -42.050 1.00 46.59 97 ALA A CA 1
ATOM 739 C C . ALA A 1 97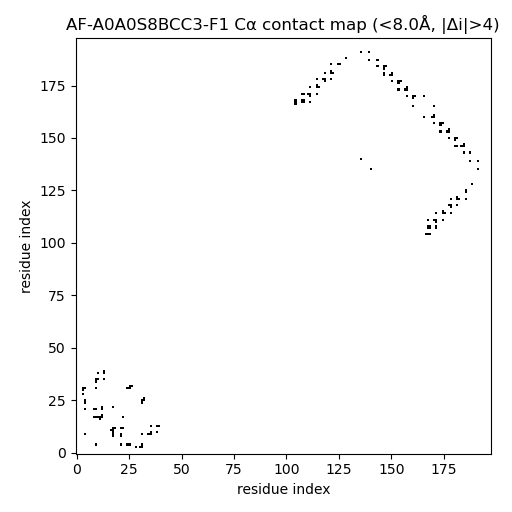 ? 20.205 7.769 -41.419 1.00 46.59 97 ALA A C 1
ATOM 741 O O . ALA A 1 97 ? 20.456 8.738 -42.133 1.00 46.59 97 ALA A O 1
ATOM 742 N N . ILE A 1 98 ? 20.621 7.734 -40.139 1.00 48.34 98 ILE A N 1
ATOM 743 C CA . ILE A 1 98 ? 21.426 8.835 -39.560 1.00 48.34 98 ILE A CA 1
ATOM 744 C C . ILE A 1 98 ? 22.531 8.317 -38.618 1.00 48.34 98 ILE A C 1
ATOM 746 O O . ILE A 1 98 ? 22.228 7.845 -37.524 1.00 48.34 98 ILE A O 1
ATOM 750 N N . PRO A 1 99 ? 23.822 8.440 -38.981 1.00 48.53 99 PRO A N 1
ATOM 751 C CA . PRO A 1 99 ? 24.922 8.266 -38.044 1.00 48.53 99 PRO A CA 1
ATOM 752 C C . PRO A 1 99 ? 25.216 9.596 -37.329 1.00 48.53 99 PRO A C 1
ATOM 754 O O . PRO A 1 99 ? 25.624 10.568 -37.962 1.00 48.53 99 PRO A O 1
ATOM 757 N N . GLY A 1 100 ? 25.040 9.640 -36.007 1.00 45.09 100 GLY A N 1
ATOM 758 C CA . GLY A 1 100 ? 25.507 10.752 -35.175 1.00 45.09 100 GLY A CA 1
ATOM 759 C C . GLY A 1 100 ? 24.968 10.690 -33.748 1.00 45.09 100 GLY A C 1
ATOM 760 O O . GLY A 1 100 ? 23.772 10.849 -33.544 1.00 45.09 100 GLY A O 1
ATOM 761 N N . GLY A 1 101 ? 25.841 10.477 -32.758 1.00 48.62 101 GLY A N 1
ATOM 762 C CA . GLY A 1 101 ? 25.495 10.671 -31.348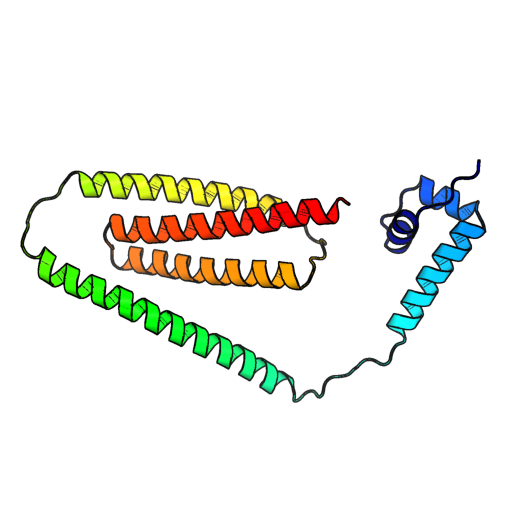 1.00 48.62 101 GLY A CA 1
ATOM 763 C C . GLY A 1 101 ? 25.147 12.141 -31.108 1.00 48.62 101 GLY A C 1
ATOM 764 O O . GLY A 1 101 ? 25.987 13.017 -31.315 1.00 48.62 101 GLY A O 1
ATOM 765 N N . THR A 1 102 ? 23.896 12.412 -30.745 1.00 52.62 102 THR A N 1
ATOM 766 C CA . THR A 1 102 ? 23.341 13.764 -30.584 1.00 52.62 102 THR A CA 1
ATOM 767 C C . THR A 1 102 ? 22.998 14.074 -29.121 1.00 52.62 102 THR A C 1
ATOM 769 O O . THR A 1 102 ? 22.598 13.169 -28.395 1.00 52.62 102 THR A O 1
ATOM 772 N N . PRO A 1 103 ? 23.040 15.356 -28.702 1.00 56.50 103 PRO A N 1
ATOM 773 C CA . PRO A 1 103 ? 22.798 15.818 -27.321 1.00 56.50 103 PRO A CA 1
ATOM 774 C C . PRO A 1 103 ? 21.419 15.472 -26.722 1.00 56.50 103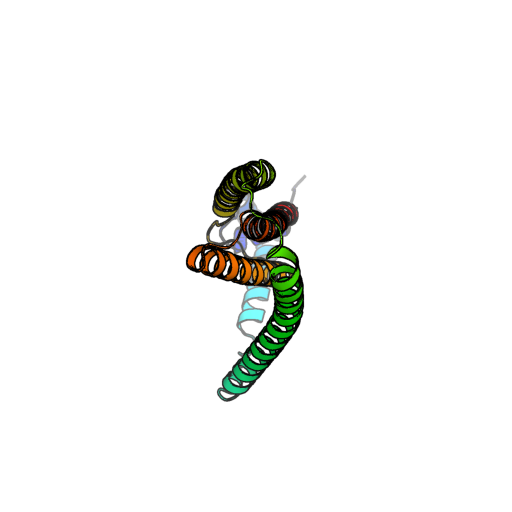 PRO A C 1
ATOM 776 O O . PRO A 1 103 ? 21.213 15.662 -25.525 1.00 56.50 103 PRO A O 1
ATOM 779 N N . ALA A 1 104 ? 20.478 14.980 -27.533 1.00 60.66 104 ALA A N 1
ATOM 780 C CA . ALA A 1 104 ? 19.175 14.493 -27.080 1.00 60.66 104 ALA A CA 1
ATOM 781 C C . ALA A 1 104 ? 19.280 13.201 -26.240 1.00 60.66 104 ALA A C 1
ATOM 783 O O . ALA A 1 104 ? 18.552 13.048 -25.260 1.00 60.66 104 ALA A O 1
ATOM 784 N N . ASP A 1 105 ? 20.235 12.320 -26.557 1.00 69.69 105 ASP A N 1
ATOM 785 C CA . ASP A 1 105 ? 20.465 11.080 -25.798 1.00 69.69 105 ASP A CA 1
ATOM 786 C C . ASP A 1 105 ? 21.004 11.392 -24.387 1.00 69.69 105 ASP A C 1
ATOM 788 O O . ASP A 1 105 ? 20.521 10.862 -23.388 1.00 69.69 105 ASP A O 1
ATOM 792 N N . ASP A 1 106 ? 21.892 12.389 -24.278 1.00 79.31 106 ASP A N 1
ATOM 793 C CA . ASP A 1 106 ? 22.410 12.878 -22.994 1.00 79.31 106 ASP A CA 1
ATOM 794 C C . ASP A 1 106 ? 21.332 13.529 -22.112 1.00 79.31 106 ASP A C 1
ATOM 796 O O . ASP A 1 106 ? 21.463 13.537 -20.885 1.00 79.31 106 ASP A O 1
ATOM 800 N N . SER A 1 107 ? 20.292 14.143 -22.693 1.00 86.06 107 SER A N 1
ATOM 801 C CA . SER A 1 107 ? 19.170 14.678 -21.907 1.00 86.06 107 SER A CA 1
ATOM 802 C C . SER A 1 107 ? 18.257 13.581 -21.379 1.00 86.06 107 SER A C 1
ATOM 804 O O . SER A 1 107 ? 17.915 13.621 -20.200 1.00 86.06 107 SER A O 1
ATOM 806 N N . ALA A 1 108 ? 17.928 12.588 -22.206 1.00 85.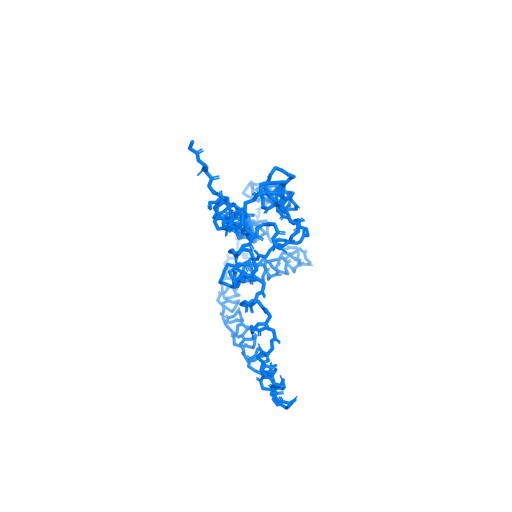50 108 ALA A N 1
ATOM 807 C CA . ALA A 1 108 ? 17.097 11.463 -21.795 1.00 85.50 108 ALA A CA 1
ATOM 808 C C . ALA A 1 108 ? 17.802 10.611 -20.728 1.00 85.50 108 ALA A C 1
ATOM 810 O O . ALA A 1 108 ? 17.194 10.228 -19.731 1.00 85.50 108 ALA A O 1
ATOM 811 N N . ALA A 1 109 ? 19.114 10.395 -20.863 1.00 88.31 109 ALA A N 1
ATOM 812 C CA . ALA A 1 109 ? 19.905 9.703 -19.848 1.00 88.31 109 ALA A CA 1
ATOM 813 C C . ALA A 1 109 ? 19.897 10.444 -18.497 1.00 88.31 109 ALA A C 1
ATOM 815 O O . ALA A 1 109 ? 19.760 9.818 -17.446 1.00 88.31 109 ALA A O 1
ATOM 816 N N . ARG A 1 110 ? 19.994 11.782 -18.509 1.00 93.50 110 ARG A N 1
ATOM 817 C CA . ARG A 1 110 ? 19.869 12.605 -17.292 1.00 93.50 110 ARG A CA 1
ATOM 818 C C . ARG A 1 110 ? 18.465 12.560 -16.693 1.00 93.50 110 ARG A C 1
ATOM 820 O O . ARG A 1 110 ? 18.342 12.524 -15.473 1.00 93.50 110 ARG A O 1
ATOM 827 N N . GLU A 1 111 ? 17.427 12.540 -17.524 1.00 94.50 111 GLU A N 1
ATOM 828 C CA . GLU A 1 111 ? 16.039 12.396 -17.073 1.00 94.50 111 GLU A CA 1
ATOM 829 C C . GLU A 1 111 ? 15.824 11.059 -16.356 1.00 94.50 111 GLU A C 1
ATOM 831 O O . GLU A 1 111 ? 15.264 11.041 -15.263 1.00 94.50 111 GLU A O 1
ATOM 836 N N . VAL A 1 112 ? 16.342 9.956 -16.909 1.00 94.75 112 VAL A N 1
ATOM 837 C CA . VAL A 1 112 ? 16.285 8.633 -16.265 1.00 94.75 112 VAL A CA 1
ATOM 838 C C . VAL A 1 112 ? 16.881 8.675 -14.859 1.00 94.75 112 VAL A C 1
ATOM 840 O O . VAL A 1 112 ? 16.276 8.141 -13.936 1.00 94.75 112 VAL A O 1
ATOM 843 N N . VAL A 1 113 ? 18.035 9.327 -14.674 1.00 96.06 113 VAL A N 1
ATOM 844 C CA . VAL A 1 113 ? 18.659 9.463 -13.346 1.00 96.06 113 VAL A CA 1
ATOM 845 C C . VAL A 1 113 ? 17.731 10.193 -12.370 1.00 96.06 113 VAL A C 1
ATOM 847 O O . VAL A 1 113 ? 17.537 9.708 -11.258 1.00 96.06 113 VAL A O 1
ATOM 850 N N . GLY A 1 114 ? 17.116 11.302 -12.794 1.00 97.44 114 GLY A N 1
ATOM 851 C CA . GLY A 1 114 ? 16.170 12.049 -11.958 1.00 97.44 114 GLY A CA 1
ATOM 852 C C . GLY A 1 114 ? 14.917 11.243 -11.599 1.00 97.44 114 GLY A C 1
ATOM 853 O O . GLY A 1 114 ? 14.490 11.244 -10.450 1.00 97.44 114 GLY A O 1
ATOM 854 N N . LEU A 1 115 ? 14.366 10.484 -12.549 1.00 97.75 115 LEU A N 1
ATOM 855 C CA . LEU A 1 115 ? 13.194 9.636 -12.303 1.00 97.75 115 LEU A CA 1
ATOM 856 C C . LEU A 1 115 ? 13.502 8.459 -11.367 1.00 97.75 115 LEU A C 1
ATOM 858 O O . LEU A 1 115 ? 12.646 8.049 -10.584 1.00 97.75 115 LEU A O 1
ATOM 862 N N . VAL A 1 116 ? 14.713 7.897 -11.442 1.00 97.56 116 VAL A N 1
ATOM 863 C CA . VAL A 1 116 ? 15.164 6.853 -10.509 1.00 97.56 116 VAL A CA 1
ATOM 864 C C . VAL A 1 116 ? 15.186 7.400 -9.085 1.00 97.56 116 VAL A C 1
ATOM 866 O O . VAL A 1 116 ? 14.653 6.743 -8.189 1.00 97.56 116 VAL A O 1
ATOM 869 N N . GLU A 1 117 ? 15.768 8.587 -8.897 1.00 98.19 117 GLU A N 1
ATOM 870 C CA . GLU A 1 117 ? 15.840 9.282 -7.608 1.00 98.19 117 GLU A CA 1
ATOM 871 C C . GLU A 1 117 ? 14.438 9.572 -7.057 1.00 98.19 117 GLU A C 1
ATOM 873 O O . GLU A 1 117 ? 14.119 9.136 -5.952 1.00 98.19 117 GLU A O 1
ATOM 878 N N . GLU A 1 118 ? 13.554 10.168 -7.861 1.00 97.62 118 GLU A N 1
ATOM 879 C CA . GLU A 1 118 ? 12.156 10.415 -7.481 1.00 97.62 118 GLU A CA 1
ATOM 880 C C . GLU A 1 118 ? 11.433 9.122 -7.070 1.00 97.62 118 GLU A C 1
ATOM 882 O O . GLU A 1 118 ? 10.715 9.073 -6.069 1.00 97.62 118 GLU A O 1
ATOM 887 N N . SER A 1 119 ? 11.656 8.024 -7.794 1.00 96.62 119 SER A N 1
ATOM 888 C CA . SER A 1 119 ? 11.031 6.754 -7.433 1.00 96.62 119 SER A CA 1
ATOM 889 C C . SER A 1 119 ? 11.569 6.195 -6.103 1.00 96.62 119 SER A C 1
ATOM 891 O O . SER A 1 119 ? 10.799 5.631 -5.329 1.00 96.62 119 SER A O 1
ATOM 893 N N . GLN A 1 120 ? 12.857 6.393 -5.793 1.00 96.62 120 GLN A N 1
ATOM 894 C CA . GLN A 1 120 ? 13.442 5.995 -4.505 1.00 96.62 120 GLN A CA 1
ATOM 895 C C . GLN A 1 120 ? 12.859 6.817 -3.347 1.00 96.62 120 GLN A C 1
ATOM 897 O O . GLN A 1 120 ? 12.605 6.270 -2.270 1.00 96.62 120 GLN A O 1
ATOM 902 N N . GLU A 1 121 ? 12.585 8.106 -3.562 1.00 97.19 121 GLU A N 1
ATOM 903 C CA . GLU A 1 121 ? 11.895 8.949 -2.580 1.00 97.19 121 GLU A CA 1
ATOM 904 C C . GLU A 1 121 ? 10.469 8.446 -2.302 1.00 97.19 121 GLU A C 1
ATOM 906 O O . GLU A 1 121 ? 10.062 8.319 -1.141 1.00 97.19 121 GLU A O 1
ATOM 911 N N . LEU A 1 122 ? 9.724 8.085 -3.352 1.00 96.88 122 LEU A N 1
ATOM 912 C CA . LEU A 1 122 ? 8.384 7.506 -3.220 1.00 96.88 122 LEU A CA 1
ATOM 913 C C . LEU A 1 122 ? 8.409 6.151 -2.493 1.00 96.88 122 LEU A C 1
ATOM 915 O O . LEU A 1 122 ? 7.526 5.880 -1.677 1.00 96.88 122 LEU A O 1
ATOM 919 N N . GLU A 1 123 ? 9.420 5.309 -2.727 1.00 95.31 123 GLU A N 1
ATOM 920 C CA . GLU A 1 123 ? 9.600 4.040 -2.002 1.00 95.31 123 GLU A CA 1
ATOM 921 C C . GLU A 1 123 ? 9.836 4.273 -0.509 1.00 95.31 123 GLU A C 1
ATOM 923 O O . GLU A 1 123 ? 9.202 3.627 0.333 1.00 95.31 123 GLU A O 1
ATOM 928 N N . ALA A 1 124 ? 10.708 5.226 -0.172 1.00 94.38 124 ALA A N 1
ATOM 929 C CA . ALA A 1 124 ? 10.972 5.601 1.212 1.00 94.38 124 ALA A CA 1
ATOM 930 C C . ALA A 1 124 ? 9.699 6.115 1.907 1.00 94.38 124 ALA A C 1
ATOM 932 O O . ALA A 1 124 ? 9.429 5.766 3.062 1.00 94.38 124 ALA A O 1
ATOM 933 N N . LEU A 1 125 ? 8.875 6.890 1.196 1.00 93.06 125 LEU A N 1
ATOM 934 C CA . LEU A 1 125 ? 7.591 7.358 1.705 1.00 93.06 125 LEU A CA 1
ATOM 935 C C . LEU A 1 125 ? 6.599 6.201 1.908 1.00 93.06 125 LEU A C 1
ATOM 937 O O . LEU A 1 125 ? 5.965 6.125 2.963 1.00 93.06 125 LEU A O 1
ATOM 941 N N . LEU A 1 126 ? 6.496 5.265 0.959 1.00 90.81 126 LEU A N 1
ATOM 942 C CA . LEU A 1 126 ? 5.640 4.078 1.085 1.00 90.81 126 LEU A CA 1
ATOM 943 C C . LEU A 1 126 ? 6.024 3.202 2.281 1.00 90.81 126 LEU A C 1
ATOM 945 O O . LEU A 1 126 ? 5.141 2.739 3.009 1.00 90.81 126 LEU A O 1
ATOM 949 N N . ALA A 1 127 ? 7.323 3.033 2.539 1.00 89.75 127 ALA A N 1
ATOM 950 C CA . ALA A 1 127 ? 7.817 2.282 3.690 1.00 89.75 127 ALA A CA 1
ATOM 951 C C . ALA A 1 127 ? 7.301 2.851 5.028 1.00 89.75 127 ALA A C 1
ATOM 953 O O . ALA A 1 127 ? 7.042 2.096 5.966 1.00 89.75 127 ALA A O 1
ATOM 954 N N . SER A 1 128 ? 7.062 4.165 5.111 1.00 87.25 128 SER A N 1
ATOM 955 C CA . SER A 1 128 ? 6.509 4.804 6.315 1.00 87.25 128 SER A CA 1
ATOM 956 C C . SER A 1 128 ? 5.045 4.428 6.609 1.00 87.25 128 SER A C 1
ATOM 958 O O . SER A 1 128 ? 4.607 4.479 7.765 1.00 87.25 128 SER A O 1
ATOM 960 N N . PHE A 1 129 ? 4.279 4.014 5.589 1.00 82.38 129 PHE A N 1
ATOM 961 C CA . PHE A 1 129 ? 2.873 3.624 5.734 1.00 82.38 129 PHE A CA 1
ATOM 962 C C . PHE A 1 129 ? 2.683 2.157 6.140 1.00 82.38 129 PHE A C 1
ATOM 964 O O . PHE A 1 129 ? 1.613 1.807 6.649 1.00 82.38 129 PHE A O 1
ATOM 971 N N . GLN A 1 130 ? 3.698 1.306 5.966 1.00 69.56 130 GLN A N 1
ATOM 972 C CA . GLN A 1 130 ? 3.652 -0.122 6.294 1.00 69.56 130 GLN A CA 1
ATOM 973 C C . GLN A 1 130 ? 3.787 -0.359 7.811 1.00 69.56 130 GLN A C 1
ATOM 975 O O . GLN A 1 130 ? 4.789 -0.877 8.300 1.00 69.56 130 GLN A O 1
ATOM 980 N N . ARG A 1 131 ? 2.765 0.020 8.591 1.00 66.50 131 ARG A N 1
ATOM 981 C CA . ARG A 1 131 ? 2.663 -0.367 10.009 1.00 66.50 131 ARG A CA 1
ATOM 982 C C . ARG A 1 131 ? 1.863 -1.667 10.176 1.00 66.50 131 ARG A C 1
ATOM 984 O O . ARG A 1 131 ? 0.725 -1.731 9.702 1.00 66.50 131 ARG A O 1
ATOM 991 N N . PRO A 1 132 ? 2.397 -2.679 10.888 1.00 52.16 132 PRO A N 1
ATOM 992 C CA . PRO A 1 132 ? 1.654 -3.896 11.201 1.00 52.16 132 PRO A CA 1
ATOM 993 C C . PRO A 1 132 ? 0.365 -3.583 11.974 1.00 52.16 132 PRO A C 1
ATOM 995 O O . PRO A 1 132 ? 0.389 -2.804 12.924 1.00 52.16 132 PRO A O 1
ATOM 998 N N . GLY A 1 133 ? -0.747 -4.212 11.583 1.00 57.06 133 GLY A N 1
ATOM 999 C CA . GLY A 1 133 ? -2.004 -4.198 12.347 1.00 57.06 133 GLY A CA 1
ATOM 1000 C C . GLY A 1 133 ? -3.104 -3.253 11.852 1.00 57.06 133 GLY A C 1
ATOM 1001 O O . GLY A 1 133 ? -4.199 -3.282 12.407 1.00 57.06 133 GLY A O 1
ATOM 1002 N N . ARG A 1 134 ? -2.885 -2.451 10.798 1.00 66.12 134 ARG A N 1
ATOM 1003 C CA . ARG A 1 134 ? -3.940 -1.567 10.268 1.00 66.12 134 ARG A CA 1
ATOM 1004 C C . ARG A 1 134 ? -4.889 -2.324 9.334 1.00 66.12 134 ARG A C 1
ATOM 1006 O O . ARG A 1 134 ? -4.501 -2.718 8.237 1.00 66.12 134 ARG A O 1
ATOM 1013 N N . VAL A 1 135 ? -6.145 -2.494 9.746 1.00 68.62 135 VAL A N 1
ATOM 1014 C CA . VAL A 1 135 ? -7.196 -3.085 8.901 1.00 68.62 135 VAL A CA 1
ATOM 1015 C C . VAL A 1 135 ? -7.617 -2.068 7.833 1.00 68.62 135 VAL A C 1
ATOM 1017 O O . VAL A 1 135 ? -7.980 -0.936 8.148 1.00 68.62 135 VAL A O 1
ATOM 1020 N N . VAL A 1 136 ? -7.541 -2.454 6.557 1.00 73.81 136 VAL A N 1
ATOM 1021 C CA . VAL A 1 136 ? -7.953 -1.628 5.407 1.00 73.81 136 VAL A CA 1
ATOM 1022 C C . VAL A 1 136 ? -9.320 -2.098 4.920 1.00 73.81 136 VAL A C 1
ATOM 1024 O O . VAL A 1 136 ? -9.616 -3.292 4.963 1.00 73.81 136 VAL A O 1
ATOM 1027 N N . ASN A 1 137 ? -10.167 -1.180 4.442 1.00 81.69 137 ASN A N 1
ATOM 1028 C CA . ASN A 1 137 ? -11.404 -1.586 3.778 1.00 81.69 137 ASN A CA 1
ATOM 1029 C C . ASN A 1 137 ? -11.077 -2.398 2.501 1.00 81.69 137 ASN A C 1
ATOM 1031 O O . ASN A 1 137 ? -10.059 -2.167 1.846 1.00 81.69 137 ASN A O 1
ATOM 1035 N N . GLY A 1 138 ? -11.941 -3.350 2.137 1.00 82.19 138 GLY A N 1
ATOM 1036 C CA . GLY A 1 138 ? -11.664 -4.273 1.027 1.00 82.19 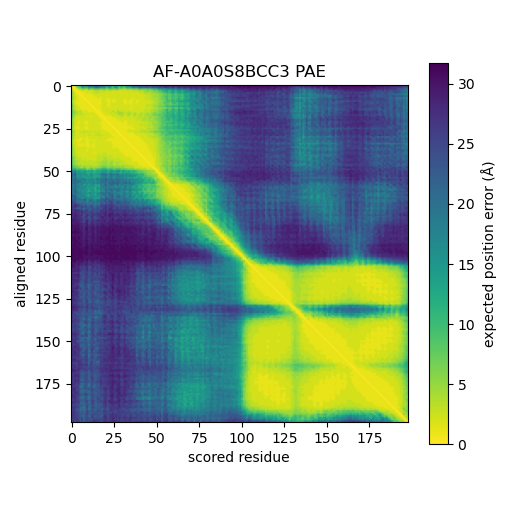138 GLY A CA 1
ATOM 1037 C C . GLY A 1 138 ? -11.536 -3.601 -0.345 1.00 82.19 138 GLY A C 1
ATOM 1038 O O . GLY A 1 138 ? -10.776 -4.072 -1.183 1.00 82.19 138 GLY A O 1
ATOM 1039 N N . MET A 1 139 ? -12.232 -2.483 -0.571 1.00 80.94 139 MET A N 1
ATOM 1040 C CA . MET A 1 139 ? -12.188 -1.757 -1.846 1.00 80.94 139 MET A CA 1
ATOM 1041 C C . MET A 1 139 ? -10.848 -1.034 -2.038 1.00 80.94 139 MET A C 1
ATOM 1043 O O . MET A 1 139 ? -10.217 -1.173 -3.078 1.00 80.94 139 MET A O 1
ATOM 1047 N N . THR A 1 140 ? -10.373 -0.320 -1.019 1.00 87.31 140 THR A N 1
ATOM 1048 C CA . THR A 1 140 ? -9.055 0.322 -0.999 1.00 87.31 140 THR A CA 1
ATOM 1049 C C . THR A 1 140 ? -7.942 -0.718 -1.071 1.00 87.31 140 THR A C 1
ATOM 1051 O O . THR A 1 140 ? -6.979 -0.508 -1.800 1.00 87.31 140 THR A O 1
ATOM 1054 N N . ALA A 1 141 ? -8.084 -1.856 -0.381 1.00 87.88 141 ALA A N 1
ATOM 1055 C CA . ALA A 1 141 ? -7.130 -2.959 -0.489 1.00 87.88 141 ALA A CA 1
ATOM 1056 C C . ALA A 1 141 ? -7.037 -3.506 -1.926 1.00 87.88 141 ALA A C 1
ATOM 1058 O O . ALA A 1 141 ? -5.937 -3.765 -2.404 1.00 87.88 141 ALA A O 1
ATOM 1059 N N . ALA A 1 142 ? -8.165 -3.624 -2.635 1.00 86.38 142 ALA A N 1
ATOM 1060 C CA . ALA A 1 142 ? -8.172 -4.041 -4.036 1.00 86.38 142 ALA A CA 1
ATOM 1061 C C . ALA A 1 142 ? -7.484 -3.015 -4.955 1.00 86.38 142 ALA A C 1
ATOM 1063 O O . ALA A 1 142 ? -6.705 -3.406 -5.819 1.00 86.38 142 ALA A O 1
ATOM 1064 N N . THR A 1 143 ? -7.719 -1.714 -4.750 1.00 92.06 143 THR A N 1
ATOM 1065 C CA . THR A 1 143 ? -7.038 -0.655 -5.518 1.00 92.06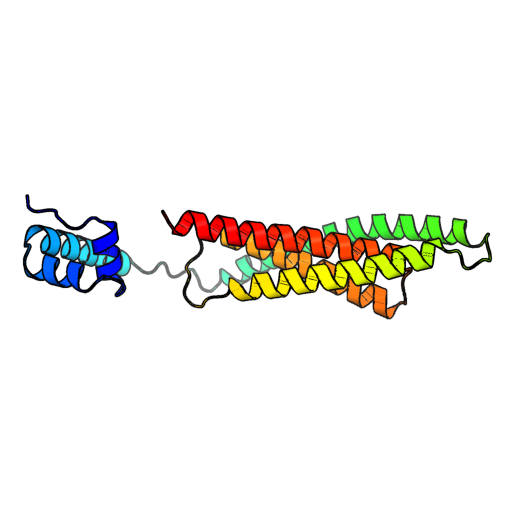 143 THR A CA 1
ATOM 1066 C C . THR A 1 143 ? -5.528 -0.648 -5.277 1.00 92.06 143 THR A C 1
ATOM 1068 O O . THR A 1 143 ? -4.764 -0.501 -6.226 1.00 92.06 143 THR A O 1
ATOM 1071 N N . ILE A 1 144 ? -5.091 -0.822 -4.024 1.00 91.69 144 ILE A N 1
ATOM 1072 C CA . ILE A 1 144 ? -3.667 -0.928 -3.674 1.00 91.69 144 ILE A CA 1
ATOM 1073 C C . ILE A 1 144 ? -3.034 -2.115 -4.408 1.00 91.69 144 ILE A C 1
ATOM 1075 O O . ILE A 1 144 ? -2.033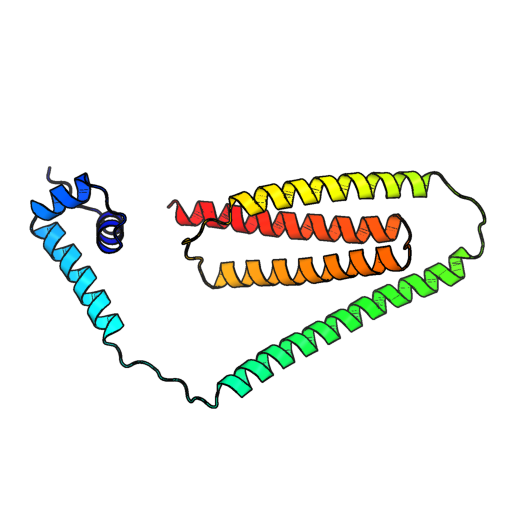 -1.933 -5.095 1.00 91.69 144 ILE A O 1
ATOM 1079 N N . ALA A 1 145 ? -3.663 -3.292 -4.342 1.00 90.25 145 ALA A N 1
ATOM 1080 C CA . ALA A 1 145 ? -3.159 -4.491 -5.005 1.00 90.25 145 ALA A CA 1
ATOM 1081 C C . ALA A 1 145 ? -3.073 -4.339 -6.539 1.00 90.25 145 ALA A C 1
ATOM 1083 O O . ALA A 1 145 ? -2.086 -4.763 -7.133 1.00 90.25 145 ALA A O 1
ATOM 1084 N N . ASP A 1 146 ? -4.059 -3.701 -7.188 1.00 92.62 146 ASP A N 1
ATOM 1085 C CA . ASP A 1 146 ? -4.005 -3.423 -8.637 1.00 92.62 146 ASP A CA 1
ATOM 1086 C C . ASP A 1 146 ? -2.828 -2.507 -9.007 1.00 92.62 146 ASP A C 1
ATOM 1088 O O . ASP A 1 146 ? -2.130 -2.746 -9.996 1.00 92.62 146 ASP A O 1
ATOM 1092 N N . LEU A 1 147 ? -2.574 -1.467 -8.207 1.00 94.88 147 LEU A N 1
ATOM 1093 C CA . LEU A 1 147 ? -1.450 -0.559 -8.430 1.00 94.88 147 LEU A CA 1
ATOM 1094 C C . LEU A 1 147 ? -0.103 -1.273 -8.254 1.00 94.88 147 LEU A C 1
ATOM 1096 O O . LEU A 1 147 ? 0.766 -1.124 -9.113 1.00 94.88 147 LEU A O 1
ATOM 1100 N N . GLU A 1 148 ? 0.056 -2.080 -7.203 1.00 95.44 148 GLU A N 1
ATOM 1101 C CA . GLU A 1 148 ? 1.263 -2.883 -6.961 1.00 95.44 148 GLU A CA 1
ATOM 1102 C C . GLU A 1 148 ? 1.526 -3.878 -8.103 1.00 95.44 148 GLU A C 1
ATOM 1104 O O . GLU A 1 148 ? 2.645 -3.957 -8.618 1.00 95.44 148 GLU A O 1
ATOM 1109 N N . ASP A 1 149 ? 0.487 -4.574 -8.577 1.00 94.31 149 ASP A N 1
ATOM 1110 C CA . ASP A 1 149 ? 0.591 -5.501 -9.707 1.00 94.31 149 ASP A CA 1
ATOM 1111 C C . ASP A 1 149 ? 1.032 -4.786 -10.996 1.00 94.31 149 ASP A C 1
ATOM 1113 O O . ASP A 1 149 ? 1.819 -5.324 -11.782 1.00 94.31 149 ASP A O 1
ATOM 1117 N N . ARG A 1 150 ? 0.549 -3.561 -11.235 1.00 90.12 150 ARG A N 1
ATOM 1118 C CA . ARG A 1 150 ? 0.952 -2.755 -12.397 1.00 90.12 150 ARG A CA 1
ATOM 1119 C C . ARG A 1 150 ? 2.389 -2.259 -12.282 1.00 90.12 150 ARG A C 1
ATOM 1121 O O . ARG A 1 150 ? 3.109 -2.328 -13.278 1.00 90.12 150 ARG A O 1
ATOM 1128 N N . ILE A 1 151 ? 2.820 -1.823 -11.098 1.00 94.19 151 ILE A N 1
ATOM 1129 C CA . ILE A 1 151 ? 4.214 -1.428 -10.837 1.00 94.19 151 ILE A CA 1
ATOM 1130 C C . ILE A 1 151 ? 5.150 -2.612 -11.108 1.00 94.19 151 ILE A C 1
ATOM 1132 O O . ILE A 1 151 ? 6.104 -2.467 -11.868 1.00 94.19 151 ILE A O 1
ATOM 1136 N N . ALA A 1 152 ? 4.809 -3.813 -10.630 1.00 93.69 152 ALA A N 1
ATOM 1137 C CA . ALA A 1 152 ? 5.605 -5.018 -10.871 1.00 93.69 152 ALA A CA 1
ATOM 1138 C C . ALA A 1 152 ? 5.781 -5.346 -12.370 1.00 93.69 152 ALA A C 1
ATOM 1140 O O . ALA A 1 152 ? 6.805 -5.895 -12.788 1.00 93.69 152 ALA A O 1
ATOM 1141 N N . VAL A 1 153 ? 4.795 -5.010 -13.212 1.00 88.62 153 VAL A N 1
ATOM 1142 C CA . VAL A 1 153 ? 4.908 -5.163 -14.673 1.00 88.62 153 VAL A CA 1
ATOM 1143 C C . VAL A 1 153 ? 5.891 -4.163 -15.268 1.00 88.62 153 VAL A C 1
ATOM 1145 O O . VAL A 1 153 ? 6.685 -4.551 -16.130 1.00 88.62 153 VAL A O 1
ATOM 1148 N N . ILE A 1 154 ? 5.845 -2.906 -14.826 1.00 93.88 154 ILE A N 1
ATOM 1149 C CA . ILE A 1 154 ? 6.783 -1.874 -15.274 1.00 93.88 154 ILE A CA 1
ATOM 1150 C C . ILE A 1 154 ? 8.205 -2.216 -14.830 1.00 93.88 154 ILE A C 1
ATOM 1152 O O . ILE A 1 154 ? 9.108 -2.181 -15.662 1.00 93.88 154 ILE A O 1
ATOM 1156 N N . ASP A 1 155 ? 8.400 -2.679 -13.596 1.00 95.06 155 ASP A N 1
ATOM 1157 C CA . ASP A 1 155 ? 9.708 -3.102 -13.077 1.00 95.06 155 ASP A CA 1
ATOM 1158 C C . ASP A 1 155 ? 10.314 -4.257 -13.897 1.00 95.06 155 ASP A C 1
ATOM 1160 O O . ASP A 1 155 ? 11.510 -4.265 -14.217 1.00 95.06 155 ASP A O 1
ATOM 1164 N N . LEU A 1 156 ? 9.485 -5.215 -14.328 1.00 90.38 156 LEU A N 1
ATOM 1165 C CA . LEU A 1 156 ? 9.911 -6.260 -15.263 1.00 90.38 156 LEU A CA 1
ATOM 1166 C C . LEU A 1 156 ? 10.285 -5.678 -16.638 1.00 90.38 156 LEU A C 1
ATOM 1168 O O . LEU A 1 156 ? 11.235 -6.147 -17.272 1.00 90.38 156 LEU A O 1
ATOM 1172 N N . GLY A 1 157 ? 9.534 -4.680 -17.108 1.00 86.06 157 GLY A N 1
ATOM 1173 C CA . GLY A 1 157 ? 9.822 -3.926 -18.328 1.00 86.06 157 GLY A CA 1
ATOM 1174 C C . GLY A 1 157 ? 11.180 -3.230 -18.268 1.00 86.06 157 GLY A C 1
ATOM 1175 O O . GLY A 1 157 ? 11.994 -3.434 -19.167 1.00 86.06 157 GLY A O 1
ATOM 1176 N N . ILE A 1 158 ? 11.454 -2.505 -17.178 1.00 89.19 158 ILE A N 1
ATOM 1177 C CA . ILE A 1 158 ? 12.733 -1.837 -16.897 1.00 89.19 158 ILE A CA 1
ATOM 1178 C C . ILE A 1 158 ? 13.868 -2.863 -16.892 1.00 89.19 158 ILE A C 1
ATOM 1180 O O . ILE A 1 158 ? 14.850 -2.700 -17.615 1.00 89.19 158 ILE A O 1
ATOM 1184 N N . THR A 1 159 ? 13.700 -3.971 -16.163 1.00 89.25 159 THR A N 1
ATOM 1185 C CA . THR A 1 159 ? 14.694 -5.056 -16.100 1.00 89.25 159 THR A CA 1
ATOM 1186 C C . THR A 1 159 ? 15.014 -5.610 -17.493 1.00 89.25 159 THR A C 1
ATOM 1188 O O . THR A 1 159 ? 16.178 -5.807 -17.848 1.00 89.25 159 THR A O 1
ATOM 1191 N N . ARG A 1 160 ? 13.989 -5.845 -18.324 1.00 85.06 160 ARG A N 1
ATOM 1192 C CA . ARG A 1 160 ? 14.180 -6.339 -19.695 1.00 85.06 160 ARG A CA 1
ATOM 1193 C C . ARG A 1 160 ? 14.849 -5.297 -20.588 1.00 85.06 160 ARG A C 1
ATOM 1195 O O . ARG A 1 160 ? 15.725 -5.668 -21.362 1.00 85.06 160 ARG A O 1
ATOM 1202 N N . ALA A 1 161 ? 14.440 -4.034 -20.493 1.00 81.69 161 ALA A N 1
ATOM 1203 C CA . ALA A 1 161 ? 15.004 -2.932 -21.264 1.00 81.69 161 ALA A CA 1
ATOM 1204 C C . ALA A 1 161 ? 16.493 -2.724 -20.941 1.00 81.69 161 ALA A C 1
ATOM 1206 O O . ALA A 1 161 ? 17.296 -2.552 -21.855 1.00 81.69 161 ALA A O 1
ATOM 1207 N N . GLN A 1 162 ? 16.881 -2.839 -19.666 1.00 85.88 162 GLN A N 1
ATOM 1208 C CA . GLN A 1 162 ? 18.284 -2.814 -19.241 1.00 85.88 162 GLN A CA 1
ATOM 1209 C C . GLN A 1 162 ? 19.081 -3.983 -19.834 1.00 85.88 162 GLN A C 1
ATOM 1211 O O . GLN A 1 162 ? 20.170 -3.774 -20.366 1.00 85.88 162 GLN A O 1
ATOM 1216 N N . ALA A 1 163 ? 18.528 -5.201 -19.805 1.00 85.19 163 ALA A N 1
ATOM 1217 C CA . ALA A 1 163 ? 19.201 -6.398 -20.315 1.00 85.19 163 ALA A CA 1
ATOM 1218 C C . ALA A 1 163 ? 19.504 -6.348 -21.824 1.00 85.19 163 ALA A C 1
ATOM 1220 O O . ALA A 1 163 ? 20.460 -6.977 -22.273 1.00 85.19 163 ALA A O 1
ATOM 1221 N N . VAL A 1 164 ? 18.702 -5.615 -22.604 1.00 83.38 164 VAL A N 1
ATOM 1222 C CA . VAL A 1 164 ? 18.921 -5.411 -24.049 1.00 83.38 164 VAL A CA 1
ATOM 1223 C C . VAL A 1 164 ? 19.556 -4.059 -24.380 1.00 83.38 164 VAL A C 1
ATOM 1225 O O . VAL A 1 164 ? 19.639 -3.716 -25.556 1.00 83.38 164 VAL A O 1
ATOM 1228 N N . SER A 1 165 ? 19.978 -3.294 -23.366 1.00 86.50 165 SER A N 1
ATOM 1229 C CA . SER A 1 165 ? 20.537 -1.945 -23.522 1.00 86.50 165 SER A CA 1
ATOM 1230 C C . SER A 1 165 ? 19.657 -1.044 -24.400 1.00 86.50 165 SER A C 1
ATOM 1232 O O . SER A 1 165 ? 20.115 -0.474 -25.388 1.00 86.50 165 SER A O 1
ATOM 1234 N N . ALA A 1 166 ? 18.366 -0.965 -24.059 1.00 83.88 166 ALA A N 1
ATOM 1235 C CA . ALA A 1 166 ? 17.407 -0.095 -24.737 1.00 83.88 166 ALA A CA 1
ATOM 1236 C C . ALA A 1 166 ? 17.851 1.380 -24.711 1.00 83.88 166 ALA A C 1
ATOM 1238 O O . ALA A 1 166 ? 18.627 1.787 -23.846 1.00 83.88 166 ALA A O 1
ATOM 1239 N N . SER A 1 167 ? 17.332 2.180 -25.647 1.00 87.38 167 SER A N 1
ATOM 1240 C CA . SER A 1 167 ? 17.640 3.611 -25.723 1.00 87.38 167 SER A CA 1
ATOM 1241 C C . SER A 1 167 ? 17.221 4.363 -24.457 1.00 87.38 167 SER A C 1
ATOM 1243 O O . SER A 1 167 ? 16.266 3.979 -23.773 1.00 87.38 167 SER A O 1
ATOM 1245 N N . SER A 1 168 ? 17.906 5.475 -24.181 1.00 88.12 168 SER A N 1
ATOM 1246 C CA . SER A 1 168 ? 17.621 6.342 -23.035 1.00 88.12 168 SER A CA 1
ATOM 1247 C C . SER A 1 168 ? 16.174 6.846 -23.026 1.00 88.12 168 SER A C 1
ATOM 1249 O O . SER A 1 168 ? 15.551 6.862 -21.971 1.00 88.12 168 SER A O 1
ATOM 1251 N N . ASP A 1 169 ? 15.600 7.160 -24.192 1.00 85.69 169 ASP A N 1
ATOM 1252 C CA . ASP A 1 169 ? 14.193 7.576 -24.317 1.00 85.69 169 ASP A CA 1
ATOM 1253 C C . ASP A 1 169 ? 13.214 6.475 -23.885 1.00 85.69 169 ASP A C 1
ATOM 1255 O O . ASP A 1 169 ? 12.303 6.711 -23.093 1.00 85.69 169 ASP A O 1
ATOM 1259 N N . ALA A 1 170 ? 13.429 5.242 -24.360 1.00 84.12 170 ALA A N 1
ATOM 1260 C CA . ALA A 1 170 ? 12.581 4.107 -23.998 1.00 84.12 170 ALA A CA 1
ATOM 1261 C C . ALA A 1 170 ? 12.701 3.769 -22.503 1.00 84.12 170 ALA A C 1
ATOM 1263 O O . ALA A 1 170 ? 11.737 3.327 -21.875 1.00 84.12 170 ALA A O 1
ATOM 1264 N N . MET A 1 171 ? 13.885 3.986 -21.924 1.00 90.44 171 MET A N 1
ATOM 1265 C CA . MET A 1 171 ? 14.107 3.864 -20.489 1.00 90.44 171 MET A CA 1
ATOM 1266 C C . MET A 1 171 ? 13.357 4.962 -19.719 1.00 90.44 171 MET A C 1
ATOM 1268 O O . MET A 1 171 ? 12.661 4.652 -18.753 1.00 90.44 171 MET A O 1
ATOM 1272 N N . ALA A 1 172 ? 13.437 6.219 -20.167 1.00 91.62 172 ALA A N 1
ATOM 1273 C CA . ALA A 1 172 ? 12.740 7.351 -19.554 1.00 91.62 172 ALA A CA 1
ATOM 1274 C C . ALA A 1 172 ? 11.215 7.155 -19.551 1.00 91.62 172 ALA A C 1
ATOM 1276 O O . ALA A 1 172 ? 10.566 7.427 -18.542 1.00 91.62 172 ALA A O 1
ATOM 1277 N N . ASP A 1 173 ? 10.644 6.609 -20.631 1.00 91.12 173 ASP A N 1
ATOM 1278 C CA . ASP A 1 173 ? 9.215 6.281 -20.709 1.00 91.12 173 ASP A CA 1
ATOM 1279 C C . ASP A 1 173 ? 8.770 5.310 -19.606 1.00 91.12 173 ASP A C 1
ATOM 1281 O O . ASP A 1 173 ? 7.779 5.563 -18.916 1.00 91.12 173 ASP A O 1
ATOM 1285 N N . LEU A 1 174 ? 9.523 4.224 -19.401 1.00 93.56 174 LEU A N 1
ATOM 1286 C CA . LEU A 1 174 ? 9.217 3.229 -18.371 1.00 93.56 174 LEU A CA 1
ATOM 1287 C C . LEU A 1 174 ? 9.338 3.811 -16.958 1.00 93.56 174 LEU A C 1
ATOM 1289 O O . LEU A 1 174 ? 8.487 3.550 -16.106 1.00 93.56 174 LEU A O 1
ATOM 1293 N N . TRP A 1 175 ? 10.367 4.623 -16.706 1.00 97.12 175 TRP A N 1
ATOM 1294 C CA . TRP A 1 175 ? 10.557 5.264 -15.406 1.00 97.12 175 TRP A CA 1
ATOM 1295 C C . TRP A 1 175 ? 9.486 6.317 -15.102 1.00 97.12 175 TRP A C 1
ATOM 1297 O O . TRP A 1 175 ? 8.988 6.352 -13.977 1.00 97.12 175 TRP A O 1
ATOM 1307 N N . ARG A 1 176 ? 9.048 7.103 -16.096 1.00 97.38 176 ARG A N 1
ATOM 1308 C CA . ARG A 1 176 ? 7.905 8.021 -15.941 1.00 97.38 176 ARG A CA 1
ATOM 1309 C C . ARG A 1 176 ? 6.632 7.274 -15.569 1.00 97.38 176 ARG A C 1
ATOM 1311 O O . ARG A 1 176 ? 5.900 7.705 -14.678 1.00 97.38 176 ARG A O 1
ATOM 1318 N N . GLU A 1 177 ? 6.365 6.144 -16.223 1.00 95.00 177 GLU A N 1
ATOM 1319 C CA . GLU A 1 177 ? 5.190 5.336 -15.897 1.00 95.00 177 GLU A CA 1
ATOM 1320 C C . GLU A 1 177 ? 5.282 4.741 -14.483 1.00 95.00 177 GLU A C 1
ATOM 1322 O O . GLU A 1 177 ? 4.292 4.771 -13.747 1.00 95.00 177 GLU A O 1
ATOM 1327 N N . ARG A 1 178 ? 6.469 4.277 -14.066 1.00 97.75 178 ARG A N 1
ATOM 1328 C CA . ARG A 1 178 ? 6.714 3.798 -12.698 1.00 97.75 178 ARG A CA 1
ATOM 1329 C C . ARG A 1 178 ? 6.403 4.876 -11.662 1.00 97.75 178 ARG A C 1
ATOM 1331 O O . ARG A 1 178 ? 5.581 4.638 -10.780 1.00 97.75 178 ARG A O 1
ATOM 1338 N N . VAL A 1 179 ? 7.016 6.054 -11.795 1.00 98.31 179 VAL A N 1
ATOM 1339 C CA . VAL A 1 179 ?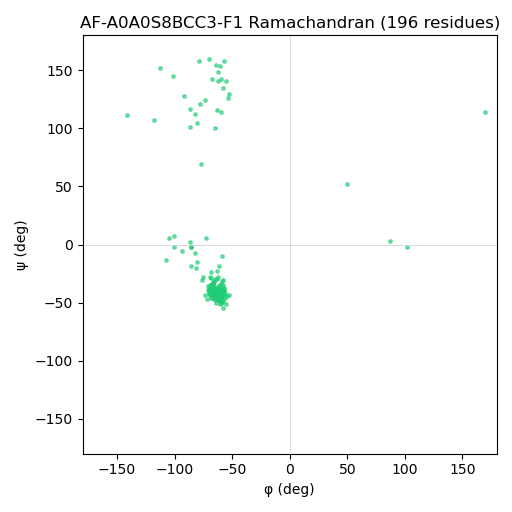 6.822 7.194 -10.884 1.00 98.31 179 VAL A CA 1
ATOM 1340 C C . VAL A 1 179 ? 5.343 7.576 -10.804 1.00 98.31 179 VAL A C 1
ATOM 1342 O O . VAL A 1 179 ? 4.790 7.675 -9.712 1.00 98.31 179 VAL A O 1
ATOM 1345 N N . MET A 1 180 ? 4.654 7.676 -11.945 1.00 97.50 180 MET A N 1
ATOM 1346 C CA . MET A 1 180 ? 3.219 7.978 -11.981 1.00 97.50 180 MET A CA 1
ATOM 1347 C C . MET A 1 180 ? 2.373 6.941 -11.218 1.00 97.50 180 MET A C 1
ATOM 1349 O O . MET A 1 180 ? 1.401 7.300 -10.551 1.00 97.50 180 MET A O 1
ATOM 1353 N N . LEU A 1 181 ? 2.679 5.645 -11.338 1.00 97.25 181 LEU A N 1
ATOM 1354 C CA . LEU A 1 181 ? 1.954 4.598 -10.608 1.00 97.25 181 LEU A CA 1
ATOM 1355 C C . LEU A 1 181 ? 2.258 4.635 -9.106 1.00 97.25 181 LEU A C 1
ATOM 1357 O O . LEU A 1 181 ? 1.344 4.470 -8.296 1.00 97.25 181 LEU A O 1
ATOM 1361 N N . MET A 1 182 ? 3.512 4.889 -8.741 1.00 97.38 182 MET A N 1
ATOM 1362 C CA . MET A 1 182 ? 3.943 5.027 -7.353 1.00 97.38 182 MET A CA 1
ATOM 1363 C C . MET A 1 182 ? 3.309 6.231 -6.655 1.00 97.38 182 MET A C 1
ATOM 1365 O O . MET A 1 182 ? 2.822 6.092 -5.535 1.00 97.38 182 MET A O 1
ATOM 1369 N N . ASP A 1 183 ? 3.229 7.379 -7.326 1.00 97.69 183 ASP A N 1
ATOM 1370 C CA . ASP A 1 183 ? 2.559 8.576 -6.807 1.00 97.69 183 ASP A CA 1
ATOM 1371 C C . ASP A 1 183 ? 1.070 8.313 -6.508 1.00 97.69 183 ASP A C 1
ATOM 1373 O O . ASP A 1 183 ? 0.547 8.665 -5.445 1.00 97.69 183 ASP A O 1
ATOM 1377 N N . ARG A 1 184 ? 0.382 7.576 -7.392 1.00 97.56 184 ARG A N 1
ATOM 1378 C CA . ARG A 1 184 ? -1.008 7.144 -7.158 1.00 97.56 184 ARG A CA 1
ATOM 1379 C C . ARG A 1 184 ? -1.133 6.199 -5.966 1.00 97.56 184 ARG A C 1
ATOM 1381 O O . ARG A 1 184 ? -2.101 6.301 -5.206 1.00 97.56 184 ARG A O 1
ATOM 1388 N N . LEU A 1 185 ? -0.178 5.284 -5.796 1.00 95.94 185 LEU A N 1
ATOM 1389 C CA . LEU A 1 185 ? -0.150 4.360 -4.663 1.00 95.94 185 LEU A CA 1
ATOM 1390 C C . LEU A 1 185 ? 0.045 5.121 -3.345 1.00 95.94 185 LEU A C 1
ATOM 1392 O O . LEU A 1 185 ? -0.745 4.948 -2.413 1.00 95.94 185 LEU A O 1
ATOM 1396 N N . VAL A 1 186 ? 1.015 6.038 -3.296 1.00 94.94 186 VAL A N 1
ATOM 1397 C CA . VAL A 1 186 ? 1.238 6.950 -2.162 1.00 94.94 186 VAL A CA 1
ATOM 1398 C C . VAL A 1 186 ? -0.029 7.740 -1.847 1.00 94.94 186 VAL A C 1
ATOM 1400 O O . VAL A 1 186 ? -0.495 7.727 -0.706 1.00 94.94 186 VAL A O 1
ATOM 1403 N N . SER A 1 187 ? -0.634 8.371 -2.854 1.00 93.44 187 SER A N 1
ATOM 1404 C CA . SER A 1 187 ? -1.861 9.158 -2.698 1.00 93.44 187 SER A CA 1
ATOM 1405 C C . SER A 1 187 ? -3.002 8.331 -2.098 1.00 93.44 187 SER A C 1
ATOM 1407 O O . SER A 1 187 ? -3.716 8.800 -1.209 1.00 93.44 187 SER A O 1
ATOM 1409 N N . THR A 1 188 ? -3.137 7.071 -2.518 1.00 91.81 188 THR A N 1
ATOM 1410 C CA . THR A 1 188 ? -4.139 6.139 -1.979 1.00 91.81 188 THR A CA 1
ATOM 1411 C C . THR A 1 188 ? -3.883 5.835 -0.498 1.00 91.81 188 THR A C 1
ATOM 1413 O O . THR A 1 188 ? -4.815 5.862 0.311 1.00 91.81 188 THR A O 1
ATOM 1416 N N . HIS A 1 189 ? -2.625 5.611 -0.107 1.00 89.31 189 HIS A N 1
ATOM 1417 C CA . HIS A 1 189 ? -2.255 5.398 1.296 1.00 89.31 189 HIS A CA 1
ATOM 1418 C C . HIS A 1 189 ? -2.476 6.635 2.174 1.00 89.31 189 HIS A C 1
ATOM 1420 O O . HIS A 1 189 ? -2.922 6.494 3.320 1.00 89.31 189 HIS A O 1
ATOM 1426 N N . VAL A 1 190 ? -2.215 7.835 1.647 1.00 88.00 190 VAL A N 1
ATOM 1427 C CA . VAL A 1 190 ? -2.476 9.105 2.340 1.00 88.00 190 VAL A CA 1
ATOM 1428 C C . VAL A 1 190 ? -3.976 9.291 2.573 1.00 88.00 190 VAL A C 1
ATOM 1430 O O . VAL A 1 190 ? -4.393 9.508 3.710 1.00 88.00 190 VAL A O 1
ATOM 1433 N N . GLN A 1 191 ? -4.801 9.126 1.534 1.00 84.06 191 GLN A N 1
ATOM 1434 C CA . GLN A 1 191 ? -6.262 9.246 1.641 1.00 84.06 191 GLN A CA 1
ATOM 1435 C C . GLN A 1 191 ? -6.852 8.250 2.645 1.00 84.06 191 GLN A C 1
ATOM 1437 O O . GLN A 1 191 ? -7.725 8.603 3.441 1.00 84.06 191 GLN A O 1
ATOM 1442 N N . GLN A 1 192 ? -6.344 7.014 2.654 1.00 79.56 192 GLN A N 1
ATOM 1443 C CA . GLN A 1 192 ? -6.731 6.014 3.643 1.00 79.56 192 GLN A CA 1
ATOM 1444 C C . GLN A 1 192 ? -6.416 6.478 5.074 1.00 79.56 192 GLN A C 1
ATOM 1446 O O . GLN A 1 192 ? -7.246 6.313 5.967 1.00 79.56 192 GLN A O 1
ATOM 1451 N N . ALA A 1 193 ? -5.226 7.040 5.309 1.00 74.19 193 ALA A N 1
ATOM 1452 C CA . ALA A 1 193 ? -4.827 7.503 6.635 1.00 74.19 193 ALA A CA 1
ATOM 1453 C C . ALA A 1 193 ? -5.747 8.621 7.155 1.00 74.19 193 ALA A C 1
ATOM 1455 O O . ALA A 1 193 ? -6.065 8.637 8.342 1.00 74.19 193 ALA A O 1
ATOM 1456 N N . THR A 1 194 ? -6.227 9.505 6.274 1.00 69.44 194 THR A N 1
ATOM 1457 C CA . THR A 1 194 ? -7.191 10.556 6.633 1.00 69.44 194 THR A CA 1
ATOM 1458 C C . THR A 1 194 ? -8.565 9.990 6.993 1.00 69.44 194 THR A C 1
ATOM 1460 O O . THR A 1 194 ? -9.171 10.446 7.956 1.00 69.44 194 THR A O 1
ATOM 1463 N N . TYR A 1 195 ? -9.051 8.978 6.266 1.00 61.28 195 TYR A N 1
ATOM 1464 C CA . TYR A 1 195 ? -10.379 8.393 6.503 1.00 61.28 195 TYR A CA 1
ATOM 1465 C C . TYR A 1 195 ? -10.490 7.621 7.826 1.00 61.28 195 TYR A C 1
ATOM 1467 O O . TYR A 1 195 ? -11.574 7.538 8.387 1.00 61.28 195 TYR A O 1
ATOM 1475 N N . VAL A 1 196 ? -9.387 7.050 8.322 1.00 59.06 196 VAL A N 1
ATOM 1476 C CA . VAL A 1 196 ? -9.344 6.316 9.606 1.00 59.06 196 VAL A CA 1
ATOM 1477 C C . VAL A 1 196 ? -9.233 7.266 10.813 1.00 59.06 196 VAL A C 1
ATOM 1479 O O . VAL A 1 196 ? -9.452 6.847 11.944 1.00 59.06 196 VAL A O 1
ATOM 1482 N N . ALA A 1 197 ? -8.892 8.540 10.595 1.00 56.94 197 ALA A N 1
ATOM 1483 C CA . ALA A 1 197 ? -8.717 9.532 11.659 1.00 56.94 197 ALA A CA 1
ATOM 1484 C C . ALA A 1 197 ? -10.019 10.244 12.094 1.00 56.94 197 ALA A C 1
ATOM 1486 O O . ALA A 1 197 ? -9.967 11.070 13.007 1.00 56.94 197 ALA A O 1
ATOM 1487 N N . TYR A 1 198 ? -11.156 9.935 11.460 1.00 43.22 198 TYR A N 1
ATOM 1488 C CA . TYR A 1 198 ? -12.498 10.447 11.776 1.00 43.22 198 TYR A CA 1
ATOM 1489 C C . TYR A 1 198 ? -13.401 9.328 12.295 1.00 43.22 198 TYR A C 1
ATOM 1491 O O . TYR A 1 198 ? -14.197 9.611 13.220 1.00 43.22 198 TYR A O 1
#

Sequence (198 aa):
MLRHCTISELLALRDGEGSAATRAHVDQCAECAAELERLYQRTAGLKALASLNPPRDRWPAVREALEAERRSARWSRVRWAGLAAAAVLVGIVGLQAIPGGTPADDSAAREVVGLVEESQELEALLASFQRPGRVVNGMTAATIADLEDRIAVIDLGITRAQAVSASSDAMADLWRERVMLMDRLVSTHVQQATYVAY

pLDDT: mean 81.51, std 16.9, range [41.97, 98.31]

Foldseek 3Di:
DDDADDPVLLVCVLVVNHDPVNVVSCVVDPVNVVVSVVVVVVVVVVVPPDPPDDDPVCVVVVVVVVVVVVVVVVVVVVVVVVVVVVVVVVVVVVPVPDDDDDCVLVVLLVLLVVLVVLLVVLVVLVVVLPDPPDDADPVLVVVLVVLVVVLVVLVVVLVVCVVVVHGSNSNSVSSVVNSVSSVVNSVSSVVRVVVVVD

Radius of gyration: 26.86 Å; Cα contacts (8 Å, |Δi|>4): 91; chains: 1; bounding box: 50×45×80 Å

Mean predicted aligned error: 16.36 Å

Secondary structure (DSSP, 8-state):
--PPPPHHHHHHHHTT---HHHHHHHHH-HHHHHHHHHHHHHHHHHHTS------TTHHHHHHHHHHHHHHHHHHHHHHHHHHHHHHHHHHHHHHTT-----HHHHHHHHHHHHHHHHHHHHHHHHHHH--TT-PPPHHHHHHHHHHHHHHHHHHHHHHHHHHTT--HHHHHHHHHHHHHHHHHHHHHHHHHHHHTT-

Solvent-accessible surface area (backbone atoms only — not comparable to full-atom values): 11376 Å² total; per-residue (Å²): 133,90,80,76,78,50,72,67,55,44,49,31,43,75,75,73,70,38,51,72,67,58,51,57,45,36,79,72,31,70,69,50,39,52,51,44,49,51,52,50,50,52,52,50,53,63,70,66,46,80,78,83,73,72,64,85,76,48,57,63,56,52,50,49,51,54,49,48,49,51,48,51,53,48,51,51,50,49,55,53,50,51,55,53,51,52,53,50,54,57,46,56,71,65,55,79,78,68,94,72,97,54,76,65,54,62,49,27,45,52,47,35,54,51,39,52,53,53,38,52,54,51,49,58,54,48,59,73,69,72,57,93,86,73,87,70,58,71,66,62,50,50,54,50,51,54,46,53,56,50,43,56,51,40,53,51,47,49,55,51,38,60,77,68,66,54,54,39,60,66,50,31,55,48,39,52,53,41,39,57,48,50,52,53,48,47,50,51,54,52,54,52,57,59,65,73,75,111